Protein AF-0000000087805225 (afdb_homodimer)

InterPro domains:
  IPR003500 Sugar-phosphate isomerase, RpiB/LacA/LacB family [PF02502] (3-140)
  IPR003500 Sugar-phosphate isomerase, RpiB/LacA/LacB family [PIRSF005384] (1-144)
  IPR003500 Sugar-phosphate isomerase, RpiB/LacA/LacB family [TIGR00689] (3-145)
  IPR004785 Ribose 5-phosphate isomerase B [TIGR01120] (2-143)
  IPR036569 Sugar-phosphate isomerase, RpiB/LacA/LacB superfamily [G3DSA:3.40.1400.10] (1-145)
  IPR036569 Sugar-phosphate isomerase, RpiB/LacA/LacB superfamily [SSF89623] (1-144)
  IPR051812 Sugar Phosphate Isomerase LacAB/RpiB [PTHR43732] (2-144)

pLDDT: mean 98.5, std 1.99, range [75.69, 99.0]

Foldseek 3Di:
DEEEEEEFLQCAVLSVLQVVLCVVVPYHYDYQDDHHNDGDDLLVSLVVRLCCCQVVVGVAYEYEYAAQPRNQVSNLLDQPADEFEDPAQVSLQCCAQQQVHRYYTGHCNRHPNVRVNSSSVSNVPHHHNDDPSVVVNVVSNVVRD/DEEEEEEFLQCAVLSVLQVVLCVVVPYHYDYQDDHHNDGDDLLVSLVVRLCCCQVVVGQAYEYEYAAQPRNQVSNLLDQPADEFEDPAQVSLQCCAQQQVHRYYTGHCNRHPNVRVNSSSVNNVPHHHNDDPSVVVNVVSNVVRD

Nearest PDB structures (foldseek):
  3he8-assembly1_A  TM=9.962E-01  e=2.801E-22  Acetivibrio thermocellus ATCC 27405
  2vvr-assembly1_A  TM=9.888E-01  e=1.198E-19  Escherichia coli K-12
  1o1x-assembly1_A  TM=9.877E-01  e=2.397E-19  Thermotoga maritima
  1nn4-assembly1_A  TM=9.883E-01  e=3.972E-19  Escherichia coli
  4lfk-assembly1_B  TM=9.820E-01  e=7.710E-18  Lacticaseibacillus rhamnosus Lc 705

Structure (mmCIF, N/CA/C/O backbone):
data_AF-0000000087805225-model_v1
#
loop_
_entity.id
_entity.type
_entity.pdbx_description
1 polymer 'Ribose 5-phosphate isomerase B'
#
loop_
_atom_site.group_PDB
_atom_site.id
_atom_site.type_symbol
_atom_site.label_atom_id
_atom_site.label_alt_id
_atom_site.label_comp_id
_atom_site.label_asym_id
_atom_site.label_entity_id
_atom_site.label_seq_id
_atom_site.pdbx_PDB_ins_code
_atom_site.Cartn_x
_atom_site.Cartn_y
_atom_site.Cartn_z
_atom_site.occupancy
_atom_site.B_iso_or_equiv
_atom_site.auth_seq_id
_atom_site.auth_comp_id
_atom_site.auth_asym_id
_atom_site.auth_atom_id
_atom_site.pdbx_PDB_model_num
ATOM 1 N N . MET A 1 1 ? 13.68 -17.609 -10.648 1 97.5 1 MET A N 1
ATOM 2 C CA . MET A 1 1 ? 13.25 -17.469 -9.266 1 97.5 1 MET A CA 1
ATOM 3 C C . MET A 1 1 ? 11.93 -18.188 -9.023 1 97.5 1 MET A C 1
ATOM 5 O O . MET A 1 1 ? 11.227 -18.547 -9.969 1 97.5 1 MET A O 1
ATOM 9 N N . LYS A 1 2 ? 11.625 -18.406 -7.742 1 98.88 2 LYS A N 1
ATOM 10 C CA . LYS A 1 2 ? 10.32 -18.922 -7.352 1 98.88 2 LYS A CA 1
ATOM 11 C C . LYS A 1 2 ? 9.391 -17.781 -6.926 1 98.88 2 LYS A C 1
ATOM 13 O O . LYS A 1 2 ? 9.742 -16.969 -6.074 1 98.88 2 LYS A O 1
ATOM 18 N N . VAL A 1 3 ? 8.211 -17.75 -7.578 1 98.94 3 VAL A N 1
ATOM 19 C CA . VAL A 1 3 ? 7.277 -16.656 -7.328 1 98.94 3 VAL A CA 1
ATOM 20 C C . VAL A 1 3 ? 5.949 -17.219 -6.824 1 98.94 3 VAL A C 1
ATOM 22 O O . VAL A 1 3 ? 5.375 -18.125 -7.449 1 98.94 3 VAL A O 1
ATOM 25 N N . ALA A 1 4 ? 5.508 -16.828 -5.688 1 99 4 ALA A N 1
ATOM 26 C CA . ALA A 1 4 ? 4.156 -17.094 -5.203 1 99 4 ALA A CA 1
ATOM 27 C C . ALA A 1 4 ? 3.174 -16.047 -5.715 1 99 4 ALA A C 1
ATOM 29 O O . ALA A 1 4 ? 3.389 -14.836 -5.531 1 99 4 ALA A O 1
ATOM 30 N N . ILE A 1 5 ? 2.092 -16.484 -6.383 1 98.94 5 ILE A N 1
ATOM 31 C CA . ILE A 1 5 ? 1.125 -15.539 -6.922 1 98.94 5 ILE A CA 1
ATOM 32 C C . ILE A 1 5 ? -0.272 -15.867 -6.402 1 98.94 5 ILE A C 1
ATOM 34 O O . ILE A 1 5 ? -0.575 -17.031 -6.121 1 98.94 5 ILE A O 1
ATOM 38 N N . GLY A 1 6 ? -1.045 -14.922 -6.121 1 98.94 6 GLY A N 1
ATOM 39 C CA . GLY A 1 6 ? -2.438 -15.086 -5.734 1 98.94 6 GLY A CA 1
ATOM 40 C C . GLY A 1 6 ? -3.299 -13.883 -6.086 1 98.94 6 GLY A C 1
ATOM 41 O O . GLY A 1 6 ? -2.783 -12.781 -6.293 1 98.94 6 GLY A O 1
ATOM 42 N N . CYS A 1 7 ? -4.598 -14.117 -6.219 1 98.94 7 CYS A N 1
ATOM 43 C CA . CYS A 1 7 ? -5.57 -13.055 -6.449 1 98.94 7 CYS A CA 1
ATOM 44 C C . CYS A 1 7 ? -6.91 -13.398 -5.801 1 98.94 7 CYS A C 1
ATOM 46 O O . CYS A 1 7 ? -7.191 -14.562 -5.527 1 98.94 7 CYS A O 1
ATOM 48 N N . ASP A 1 8 ? -7.66 -12.375 -5.504 1 98.69 8 ASP A N 1
ATOM 49 C CA . ASP A 1 8 ? -9.078 -12.641 -5.27 1 98.69 8 ASP A CA 1
ATOM 50 C C . ASP A 1 8 ? -9.867 -12.625 -6.578 1 98.69 8 ASP A C 1
ATOM 52 O O . ASP A 1 8 ? -9.273 -12.633 -7.66 1 98.69 8 ASP A O 1
ATOM 56 N N . HIS A 1 9 ? -11.172 -12.594 -6.488 1 98.62 9 HIS A N 1
ATOM 57 C CA . HIS A 1 9 ? -12.031 -12.719 -7.656 1 98.62 9 HIS A CA 1
ATOM 58 C C . HIS A 1 9 ? -11.914 -11.492 -8.555 1 98.62 9 HIS A C 1
ATOM 60 O O . HIS A 1 9 ? -12.281 -11.547 -9.734 1 98.62 9 HIS A O 1
ATOM 66 N N . GLY A 1 10 ? -11.438 -10.43 -8.047 1 98.38 10 GLY A N 1
ATOM 67 C CA . GLY A 1 10 ? -11.312 -9.203 -8.82 1 98.38 10 GLY A CA 1
ATOM 68 C C . GLY A 1 10 ? -10.016 -9.133 -9.602 1 98.38 10 GLY A C 1
ATOM 69 O O . GLY A 1 10 ? -9.742 -8.133 -10.273 1 98.38 10 GLY A O 1
ATOM 70 N N . GLY A 1 11 ? -9.148 -10.156 -9.562 1 98.75 11 GLY A N 1
ATOM 71 C CA . GLY A 1 11 ? -7.844 -10.102 -10.195 1 98.75 11 GLY A CA 1
ATOM 72 C C . GLY A 1 11 ? -7.566 -11.281 -11.109 1 98.75 11 GLY A C 1
ATOM 73 O O . GLY A 1 11 ? -6.41 -11.578 -11.414 1 98.75 11 GLY A O 1
ATOM 74 N N . LEU A 1 12 ? -8.555 -12.031 -11.531 1 98.69 12 LEU A N 1
ATOM 75 C CA . LEU A 1 12 ? -8.398 -13.32 -12.188 1 98.69 12 LEU A CA 1
ATOM 76 C C . LEU A 1 12 ? -7.715 -13.172 -13.539 1 98.69 12 LEU A C 1
ATOM 78 O O . LEU A 1 12 ? -6.797 -13.922 -13.867 1 98.69 12 LEU A O 1
ATOM 82 N N . HIS A 1 13 ? -8.172 -12.25 -14.336 1 98.56 13 HIS A N 1
ATOM 83 C CA . HIS A 1 13 ? -7.641 -12.102 -15.688 1 98.56 13 HIS A CA 1
ATOM 84 C C . HIS A 1 13 ? -6.211 -11.57 -15.664 1 98.56 13 HIS A C 1
ATOM 86 O O . HIS A 1 13 ? -5.363 -12.023 -16.438 1 98.56 13 HIS A O 1
ATOM 92 N N . LEU A 1 14 ? -6.004 -10.641 -14.828 1 98.88 14 LEU A N 1
ATOM 93 C CA . LEU A 1 14 ? -4.66 -10.086 -14.711 1 98.88 14 LEU A CA 1
ATOM 94 C C . LEU A 1 14 ? -3.686 -11.133 -14.188 1 98.88 14 LEU A C 1
ATOM 96 O O . LEU A 1 14 ? -2.547 -11.211 -14.648 1 98.88 14 LEU A O 1
ATOM 100 N N . LYS A 1 15 ? -4.113 -11.922 -13.188 1 98.88 15 LYS A N 1
ATOM 101 C CA . LYS A 1 15 ? -3.252 -12.992 -12.68 1 98.88 15 LYS A CA 1
ATOM 102 C C . LYS A 1 15 ? -2.852 -13.953 -13.797 1 98.88 15 LYS A C 1
ATOM 104 O O . LYS A 1 15 ? -1.692 -14.359 -13.891 1 98.88 15 LYS A O 1
ATOM 109 N N . ALA A 1 16 ? -3.791 -14.305 -14.633 1 98.81 16 ALA A N 1
ATOM 110 C CA . ALA A 1 16 ? -3.504 -15.219 -15.734 1 98.81 16 ALA A CA 1
ATOM 111 C C . ALA A 1 16 ? -2.439 -14.633 -16.656 1 98.81 16 ALA A C 1
ATOM 113 O O . ALA A 1 16 ? -1.51 -15.336 -17.062 1 98.81 16 ALA A O 1
ATOM 114 N N . SER A 1 17 ? -2.602 -13.406 -17.016 1 98.94 17 SER A N 1
ATOM 115 C CA . SER A 1 17 ? -1.641 -12.719 -17.875 1 98.94 17 SER A CA 1
ATOM 116 C C . SER A 1 17 ? -0.254 -12.695 -17.234 1 98.94 17 SER A C 1
ATOM 118 O O . SER A 1 17 ? 0.746 -12.969 -17.906 1 98.94 17 SER A O 1
ATOM 120 N N . VAL A 1 18 ? -0.186 -12.352 -15.961 1 98.94 18 VAL A N 1
ATOM 121 C CA . VAL A 1 18 ? 1.078 -12.234 -15.242 1 98.94 18 VAL A CA 1
ATOM 122 C C . VAL A 1 18 ? 1.745 -13.602 -15.148 1 98.94 18 VAL A C 1
ATOM 124 O O . VAL A 1 18 ? 2.961 -13.727 -15.312 1 98.94 18 VAL A O 1
ATOM 127 N N . LYS A 1 19 ? 0.972 -14.641 -14.867 1 98.88 19 LYS A N 1
ATOM 128 C CA . LYS A 1 19 ? 1.516 -15.992 -14.82 1 98.88 19 LYS A CA 1
ATOM 129 C C . LYS A 1 19 ? 2.15 -16.375 -16.156 1 98.88 19 LYS A C 1
ATOM 131 O O . LYS A 1 19 ? 3.23 -16.969 -16.188 1 98.88 19 LYS A O 1
ATOM 136 N N . GLU A 1 20 ? 1.422 -16.078 -17.188 1 98.81 20 GLU A N 1
ATOM 137 C CA . GLU A 1 20 ? 1.959 -16.359 -18.516 1 98.81 20 GLU A CA 1
ATOM 138 C C . GLU A 1 20 ? 3.297 -15.664 -18.734 1 98.81 20 GLU A C 1
ATOM 140 O O . GLU A 1 20 ? 4.246 -16.266 -19.234 1 98.81 20 GLU A O 1
ATOM 145 N N . LEU A 1 21 ? 3.395 -14.43 -18.406 1 98.94 21 LEU A N 1
ATOM 146 C CA . LEU A 1 21 ? 4.625 -13.656 -18.531 1 98.94 21 LEU A CA 1
ATOM 147 C C . LEU A 1 21 ? 5.75 -14.289 -17.719 1 98.94 21 LEU A C 1
ATOM 149 O O . LEU A 1 21 ? 6.863 -14.461 -18.219 1 98.94 21 LEU A O 1
ATOM 153 N N . LEU A 1 22 ? 5.461 -14.57 -16.406 1 98.88 22 LEU A N 1
ATOM 154 C CA . LEU A 1 22 ? 6.477 -15.109 -15.508 1 98.88 22 LEU A CA 1
ATOM 155 C C . LEU A 1 22 ? 7.031 -16.422 -16.047 1 98.88 22 LEU A C 1
ATOM 157 O O . LEU A 1 22 ? 8.242 -16.656 -16.016 1 98.88 22 LEU A O 1
ATOM 161 N N . ASN A 1 23 ? 6.125 -17.25 -16.547 1 98.75 23 ASN A N 1
ATOM 162 C CA . ASN A 1 23 ? 6.551 -18.5 -17.172 1 98.75 23 ASN A CA 1
ATOM 163 C C . ASN A 1 23 ? 7.445 -18.25 -18.375 1 98.75 23 ASN A C 1
ATOM 165 O O . ASN A 1 23 ? 8.469 -18.906 -18.547 1 98.75 23 ASN A O 1
ATOM 169 N N . ALA A 1 24 ? 7.004 -17.344 -19.172 1 98.69 24 ALA A N 1
ATOM 170 C CA . ALA A 1 24 ? 7.77 -17 -20.359 1 98.69 24 ALA A CA 1
ATOM 171 C C . ALA A 1 24 ? 9.156 -16.484 -20 1 98.69 24 AL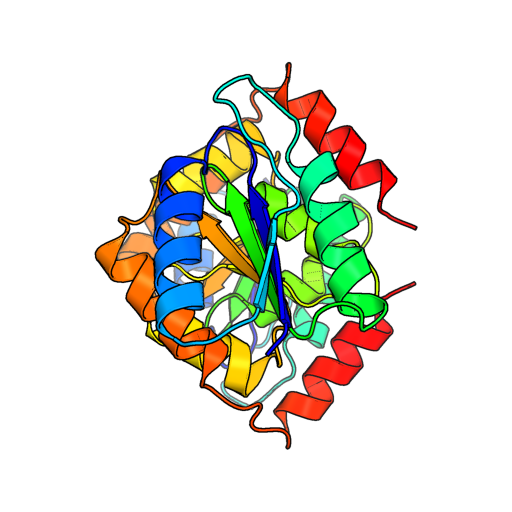A A C 1
ATOM 173 O O . ALA A 1 24 ? 10.125 -16.703 -20.734 1 98.69 24 ALA A O 1
ATOM 174 N N . LEU A 1 25 ? 9.281 -15.812 -18.891 1 98.38 25 LEU A N 1
ATOM 175 C CA . LEU A 1 25 ? 10.547 -15.266 -18.422 1 98.38 25 LEU A CA 1
ATOM 176 C C . LEU A 1 25 ? 11.391 -16.344 -17.734 1 98.38 25 LEU A C 1
ATOM 178 O O . LEU A 1 25 ? 12.523 -16.078 -17.344 1 98.38 25 LEU A O 1
ATOM 182 N N . GLY A 1 26 ? 10.789 -17.516 -17.484 1 98.56 26 GLY A N 1
ATOM 183 C CA . GLY A 1 26 ? 11.539 -18.641 -16.953 1 98.56 26 GLY A CA 1
ATOM 184 C C . GLY A 1 26 ? 11.453 -18.766 -15.453 1 98.56 26 GLY A C 1
ATOM 185 O O . GLY A 1 26 ? 12.258 -19.469 -14.836 1 98.56 26 GLY A O 1
ATOM 186 N N . HIS A 1 27 ? 10.547 -18.078 -14.812 1 98.81 27 HIS A N 1
ATOM 187 C CA . HIS A 1 27 ? 10.352 -18.188 -13.375 1 98.81 27 HIS A CA 1
ATOM 188 C C . HIS A 1 27 ? 9.445 -19.375 -13.031 1 98.81 27 HIS A C 1
ATOM 190 O O . HIS A 1 27 ? 8.609 -19.766 -13.844 1 98.81 27 HIS A O 1
ATOM 196 N N . GLU A 1 28 ? 9.641 -19.953 -11.852 1 98.75 28 GLU A N 1
ATOM 197 C CA . GLU A 1 28 ? 8.719 -20.938 -11.289 1 98.75 28 GLU A CA 1
ATOM 198 C C . GLU A 1 28 ? 7.59 -20.25 -10.516 1 98.75 28 GLU A C 1
ATOM 200 O O . GLU A 1 28 ? 7.84 -19.438 -9.633 1 98.75 28 GLU A O 1
ATOM 205 N N . VAL A 1 29 ? 6.383 -20.656 -10.891 1 98.88 29 VAL A N 1
ATOM 206 C CA . VAL A 1 29 ? 5.254 -19.938 -10.312 1 98.88 29 VAL A CA 1
ATOM 207 C C . VAL A 1 29 ? 4.387 -20.906 -9.508 1 98.88 29 VAL A C 1
ATOM 209 O O . VAL A 1 29 ? 4.027 -21.984 -9.992 1 98.88 29 VAL A O 1
ATOM 212 N N . GLU A 1 30 ? 4.145 -20.594 -8.305 1 98.88 30 GLU A N 1
ATOM 213 C CA . GLU A 1 30 ? 3.125 -21.25 -7.496 1 98.88 30 GLU A CA 1
ATOM 214 C C . GLU A 1 30 ? 1.903 -20.359 -7.305 1 98.88 30 GLU A C 1
ATOM 216 O O . GLU A 1 30 ? 2.021 -19.25 -6.801 1 98.88 30 GLU A O 1
ATOM 221 N N . ASP A 1 31 ? 0.752 -20.875 -7.695 1 98.88 31 ASP A N 1
ATOM 222 C CA . ASP A 1 31 ? -0.488 -20.109 -7.695 1 98.88 31 ASP A CA 1
ATOM 223 C C . ASP A 1 31 ? -1.354 -20.469 -6.488 1 98.88 31 ASP A C 1
ATOM 225 O O . ASP A 1 31 ? -1.83 -21.594 -6.375 1 98.88 31 ASP A O 1
ATOM 229 N N . PHE A 1 32 ? -1.664 -19.516 -5.621 1 98.81 32 PHE A N 1
ATOM 230 C CA . PHE A 1 32 ? -2.379 -19.734 -4.371 1 98.81 32 PHE A CA 1
ATOM 231 C C . PHE A 1 32 ? -3.848 -19.344 -4.512 1 98.81 32 PHE A C 1
ATOM 233 O O . PHE A 1 32 ? -4.578 -19.297 -3.52 1 98.81 32 PHE A O 1
ATOM 240 N N . GLY A 1 33 ? -4.273 -19.047 -5.723 1 97.31 33 GLY A N 1
ATOM 241 C CA . GLY A 1 33 ? -5.676 -18.781 -5.996 1 97.31 33 GLY A CA 1
ATOM 242 C C . GLY A 1 33 ? -6.023 -17.297 -5.918 1 97.31 33 GLY A C 1
ATOM 243 O O . GLY A 1 33 ? -5.133 -16.453 -5.801 1 97.31 33 GLY A O 1
ATOM 244 N N . CYS A 1 34 ? -7.297 -17.016 -6.105 1 97.06 34 CYS A N 1
ATOM 245 C CA . CYS A 1 34 ? -8.398 -17.938 -6.375 1 97.06 34 CYS A CA 1
ATOM 246 C C . CYS A 1 34 ? -8.422 -18.344 -7.844 1 97.06 34 CYS A C 1
ATOM 248 O O . CYS A 1 34 ? -7.527 -17.969 -8.609 1 97.06 34 CYS A O 1
ATOM 250 N N . HIS A 1 35 ? -9.43 -19.297 -8.234 1 98.19 35 HIS A N 1
ATOM 251 C CA . HIS A 1 35 ? -9.398 -19.875 -9.578 1 98.19 35 HIS A CA 1
ATOM 252 C C . HIS A 1 35 ? -10.734 -19.703 -10.281 1 98.19 35 HIS A C 1
ATOM 254 O O . HIS A 1 35 ? -10.914 -20.188 -11.406 1 98.19 35 HIS A O 1
ATOM 260 N N . THR A 1 36 ? -11.672 -19.016 -9.586 1 97.5 36 THR A N 1
ATOM 261 C CA . THR A 1 36 ? -12.984 -18.75 -10.18 1 97.5 36 THR A CA 1
ATOM 262 C C . THR A 1 36 ? -13.398 -17.312 -9.945 1 97.5 36 THR A C 1
ATOM 264 O O . THR A 1 36 ? -12.742 -16.578 -9.195 1 97.5 36 THR A O 1
ATOM 267 N N . ALA A 1 37 ? -14.438 -16.938 -10.562 1 96.88 37 ALA A N 1
ATOM 268 C CA . ALA A 1 37 ? -14.93 -15.578 -10.445 1 96.88 37 ALA A CA 1
ATOM 269 C C . ALA A 1 37 ? -15.836 -15.422 -9.227 1 96.88 37 ALA A C 1
ATOM 271 O O . ALA A 1 37 ? -16.328 -14.328 -8.938 1 96.88 37 ALA A O 1
ATOM 272 N N . GLU A 1 38 ? -15.961 -16.5 -8.469 1 97.38 38 GLU A N 1
ATOM 273 C CA . GLU A 1 38 ? -16.781 -16.438 -7.262 1 97.38 38 GLU A CA 1
ATOM 274 C C . GLU A 1 38 ? -16.125 -15.547 -6.203 1 97.38 38 GLU A C 1
ATOM 276 O O . GLU A 1 38 ? -14.922 -15.617 -5.977 1 97.38 38 GLU A O 1
ATOM 281 N N . SER A 1 39 ? -17 -14.773 -5.605 1 97.31 39 SER A N 1
ATOM 282 C CA . SER A 1 39 ? -16.531 -13.836 -4.602 1 97.31 39 SER A CA 1
ATOM 283 C C . SER A 1 39 ? -15.734 -14.539 -3.506 1 97.31 39 SER A C 1
ATOM 285 O O . SER A 1 39 ? -16.141 -15.609 -3.033 1 97.31 39 SER A O 1
ATOM 287 N N . CYS A 1 40 ? -14.594 -14.023 -3.16 1 97.94 40 CYS A N 1
ATOM 288 C CA . CYS A 1 40 ? -13.797 -14.5 -2.035 1 97.94 40 CYS A CA 1
ATOM 289 C C . CYS A 1 40 ? -13.117 -13.336 -1.319 1 97.94 40 CYS A C 1
ATOM 291 O O . CYS A 1 40 ? -13.188 -12.195 -1.775 1 97.94 40 CYS A O 1
ATOM 293 N N . ASP A 1 41 ? -12.562 -13.641 -0.171 1 98.44 41 ASP A N 1
ATOM 294 C CA . ASP A 1 41 ? -11.961 -12.602 0.664 1 98.44 41 ASP A CA 1
ATOM 295 C C . ASP A 1 41 ? -10.453 -12.523 0.452 1 98.44 41 ASP A C 1
ATOM 297 O O . ASP A 1 41 ? -9.734 -13.492 0.712 1 98.44 41 ASP A O 1
ATOM 301 N N . TYR A 1 42 ? -9.953 -11.383 0.036 1 98.75 42 TYR A N 1
ATOM 302 C CA . TYR A 1 42 ? -8.562 -11.227 -0.373 1 98.75 42 TYR A CA 1
ATOM 303 C C . TYR A 1 42 ? -7.613 -11.547 0.779 1 98.75 42 TYR A C 1
ATOM 305 O O . TYR A 1 42 ? -6.488 -12 0.558 1 98.75 42 TYR A O 1
ATOM 313 N N . PRO A 1 43 ? -7.969 -11.32 2.074 1 98.88 43 PRO A N 1
ATOM 314 C CA . PRO A 1 43 ? -7 -11.672 3.115 1 98.88 43 PRO A CA 1
ATOM 315 C C . PRO A 1 43 ? -6.68 -13.164 3.139 1 98.88 43 PRO A C 1
ATOM 317 O O . PRO A 1 43 ? -5.559 -13.547 3.488 1 98.88 43 PRO A O 1
ATOM 320 N N . ASP A 1 44 ? -7.652 -14.016 2.721 1 98.75 44 ASP A N 1
ATOM 321 C CA . ASP A 1 44 ? -7.457 -15.461 2.707 1 98.75 44 ASP A CA 1
ATOM 322 C C . ASP A 1 44 ? -6.438 -15.867 1.643 1 98.75 44 ASP A C 1
ATOM 324 O O . ASP A 1 44 ? -5.895 -16.969 1.686 1 98.75 44 ASP A O 1
ATOM 328 N N . ILE A 1 45 ? -6.227 -15.023 0.661 1 98.88 45 ILE A N 1
ATOM 329 C CA . ILE A 1 45 ? -5.242 -15.258 -0.392 1 98.88 45 ILE A CA 1
ATOM 330 C C . ILE A 1 45 ? -3.904 -14.641 0.004 1 98.88 45 ILE A C 1
ATOM 332 O O . ILE A 1 45 ? -2.846 -15.227 -0.235 1 98.88 45 ILE A O 1
ATOM 336 N N . ALA A 1 46 ? -3.947 -13.438 0.591 1 98.94 46 ALA A N 1
ATOM 337 C CA . ALA A 1 46 ? -2.746 -12.688 0.96 1 98.94 46 ALA A CA 1
ATOM 338 C C . ALA A 1 46 ? -1.877 -13.492 1.925 1 98.94 46 ALA A C 1
ATOM 340 O O . ALA A 1 46 ? -0.651 -13.508 1.794 1 98.94 46 ALA A O 1
ATOM 341 N N . VAL A 1 47 ? -2.479 -14.188 2.869 1 98.88 47 VAL A N 1
ATOM 342 C CA . VAL A 1 47 ? -1.777 -14.82 3.982 1 98.88 47 VAL A CA 1
ATOM 343 C C . VAL A 1 47 ? -0.903 -15.961 3.461 1 98.88 47 VAL A C 1
ATOM 345 O O . VAL A 1 47 ? 0.299 -16 3.73 1 98.88 47 VAL A O 1
ATOM 348 N N . PRO A 1 48 ? -1.472 -16.922 2.666 1 98.94 48 PRO A N 1
ATOM 349 C CA . PRO A 1 48 ? -0.591 -18 2.205 1 98.94 48 PRO A CA 1
ATOM 350 C C . PRO A 1 48 ? 0.518 -17.5 1.282 1 98.94 48 PRO A C 1
ATOM 352 O O . PRO A 1 48 ? 1.63 -18.031 1.303 1 98.94 48 PRO A O 1
ATOM 355 N N . VAL A 1 49 ? 0.296 -16.484 0.422 1 98.94 49 VAL A N 1
ATOM 356 C CA . VAL A 1 49 ? 1.342 -15.93 -0.432 1 98.94 49 VAL A CA 1
ATOM 357 C C . VAL A 1 49 ? 2.434 -15.297 0.429 1 98.94 49 VAL A C 1
ATOM 359 O O . VAL A 1 49 ? 3.623 -15.531 0.204 1 98.94 49 VAL A O 1
ATOM 362 N N . ALA A 1 50 ? 2.023 -14.5 1.416 1 98.94 50 ALA A N 1
ATOM 363 C CA . ALA A 1 50 ? 2.971 -13.859 2.322 1 98.94 50 ALA A CA 1
ATOM 364 C C . ALA A 1 50 ? 3.803 -14.891 3.074 1 98.94 50 ALA A C 1
ATOM 366 O O . ALA A 1 50 ? 5.02 -14.742 3.201 1 98.94 50 ALA A O 1
ATOM 367 N N . ASN A 1 51 ? 3.16 -15.906 3.549 1 98.94 51 ASN A N 1
ATOM 368 C CA . ASN A 1 51 ? 3.855 -16.953 4.281 1 98.94 51 ASN A CA 1
ATOM 369 C C . ASN A 1 51 ? 4.879 -17.672 3.398 1 98.94 51 ASN A C 1
ATOM 371 O O . ASN A 1 51 ? 5.961 -18.031 3.865 1 98.94 51 ASN A O 1
ATOM 375 N N . ALA A 1 52 ? 4.52 -17.906 2.125 1 98.94 52 ALA A N 1
ATOM 376 C CA . ALA A 1 52 ? 5.453 -18.531 1.19 1 98.94 52 ALA A CA 1
ATOM 377 C C . ALA A 1 52 ? 6.707 -17.688 1.019 1 98.94 52 ALA A C 1
ATOM 379 O O . ALA A 1 52 ? 7.812 -18.219 0.91 1 98.94 52 ALA A O 1
ATOM 380 N N . VAL A 1 53 ? 6.555 -16.406 1.039 1 98.94 53 VAL A N 1
ATOM 381 C CA . VAL A 1 53 ? 7.68 -15.5 0.858 1 98.94 53 VAL A CA 1
ATOM 382 C C . VAL A 1 53 ? 8.531 -15.477 2.125 1 98.94 53 VAL A C 1
ATOM 384 O O . VAL A 1 53 ? 9.758 -15.633 2.062 1 98.94 53 VAL A O 1
ATOM 387 N N . VAL A 1 54 ? 7.922 -15.305 3.32 1 98.62 54 VAL A N 1
ATOM 388 C CA . VAL A 1 54 ? 8.648 -15.133 4.574 1 98.62 54 VAL A CA 1
ATOM 389 C C . VAL A 1 54 ? 9.359 -16.422 4.945 1 98.62 54 VAL A C 1
ATOM 391 O O . VAL A 1 54 ? 10.453 -16.406 5.508 1 98.62 54 VAL A O 1
ATOM 394 N N . SER A 1 55 ? 8.734 -17.562 4.574 1 98.62 55 SER A N 1
ATOM 395 C CA . SER A 1 55 ? 9.32 -18.859 4.918 1 98.62 55 SER A CA 1
ATOM 396 C C . SER A 1 55 ? 10.477 -19.203 3.984 1 98.62 55 SER A C 1
ATOM 398 O O . SER A 1 55 ? 11.234 -20.141 4.25 1 98.62 55 SER A O 1
ATOM 400 N N . GLY A 1 56 ? 10.594 -18.5 2.855 1 98.62 56 GLY A N 1
ATOM 401 C CA . GLY A 1 56 ? 11.633 -18.797 1.883 1 98.62 56 GLY A CA 1
ATOM 402 C C . GLY A 1 56 ? 11.188 -19.781 0.825 1 98.62 56 GLY A C 1
ATOM 403 O O . GLY A 1 56 ? 11.961 -20.125 -0.078 1 98.62 56 GLY A O 1
ATOM 404 N N . GLN A 1 57 ? 9.977 -20.219 0.887 1 98.75 57 GLN A N 1
ATOM 405 C CA . GLN A 1 57 ? 9.414 -21.094 -0.143 1 98.75 57 GLN A CA 1
ATOM 406 C C . GLN A 1 57 ? 9.359 -20.375 -1.492 1 98.75 57 GLN A C 1
ATOM 408 O O . GLN A 1 57 ? 9.531 -21.016 -2.539 1 98.75 57 GLN A O 1
ATOM 413 N N . ALA A 1 58 ? 9.148 -19.141 -1.509 1 98.88 58 ALA A N 1
ATOM 414 C CA . ALA A 1 58 ? 9.18 -18.297 -2.695 1 98.88 58 ALA A CA 1
ATOM 415 C C . ALA A 1 58 ? 10.148 -17.125 -2.506 1 98.88 58 ALA A C 1
ATOM 417 O O . ALA A 1 58 ? 10.281 -16.594 -1.401 1 98.88 58 ALA A O 1
ATOM 418 N N . ASP A 1 59 ? 10.734 -16.719 -3.557 1 98.88 59 ASP A N 1
ATOM 419 C CA . ASP A 1 59 ? 11.656 -15.586 -3.527 1 98.88 59 ASP A CA 1
ATOM 420 C C . ASP A 1 59 ? 10.898 -14.258 -3.516 1 98.88 59 ASP A C 1
ATOM 422 O O . ASP A 1 59 ? 11.359 -13.281 -2.928 1 98.88 59 ASP A O 1
ATOM 426 N N . ARG A 1 60 ? 9.773 -14.242 -4.266 1 98.88 60 ARG A N 1
ATOM 427 C CA . ARG A 1 60 ? 8.93 -13.055 -4.41 1 98.88 60 ARG A CA 1
ATOM 428 C C . ARG A 1 60 ? 7.453 -13.438 -4.426 1 98.88 60 ARG A C 1
ATOM 430 O O . ARG A 1 60 ? 7.105 -14.586 -4.676 1 98.88 60 ARG A O 1
ATOM 437 N N . GLY A 1 61 ? 6.6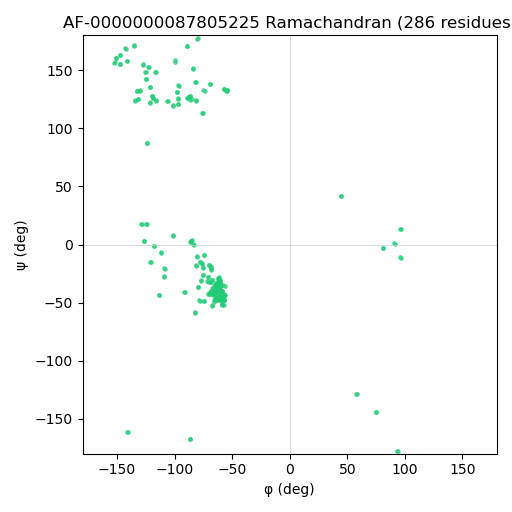6 -12.508 -4.117 1 98.94 61 GLY A N 1
ATOM 438 C CA . GLY A 1 61 ? 5.219 -12.688 -4.223 1 98.94 61 GLY A CA 1
ATOM 439 C C . GLY A 1 61 ? 4.559 -11.664 -5.125 1 98.94 61 GLY A C 1
ATOM 440 O O . GLY A 1 61 ? 5.066 -10.547 -5.289 1 98.94 61 GLY A O 1
ATOM 441 N N . ILE A 1 62 ? 3.453 -11.984 -5.727 1 99 62 ILE A N 1
ATOM 442 C CA . ILE A 1 62 ? 2.596 -11.086 -6.488 1 99 62 ILE A CA 1
ATOM 443 C C . ILE A 1 62 ? 1.137 -11.305 -6.102 1 99 62 ILE A C 1
ATOM 445 O O . ILE A 1 62 ? 0.639 -12.438 -6.152 1 99 62 ILE A O 1
ATOM 449 N N . LEU A 1 63 ? 0.512 -10.297 -5.688 1 99 63 LEU A N 1
ATOM 450 C CA . LEU A 1 63 ? -0.882 -10.32 -5.258 1 99 63 LEU A CA 1
ATOM 451 C C . LEU A 1 63 ? -1.724 -9.359 -6.09 1 99 63 LEU A C 1
ATOM 453 O O . LEU A 1 63 ? -1.304 -8.234 -6.359 1 99 63 LEU A O 1
ATOM 457 N N . ILE A 1 64 ? -2.912 -9.828 -6.52 1 98.94 64 ILE A N 1
ATOM 458 C CA . ILE A 1 64 ? -3.771 -9.039 -7.395 1 98.94 64 ILE A CA 1
ATOM 459 C C . ILE A 1 64 ? -5.203 -9.062 -6.871 1 98.94 64 ILE A C 1
ATOM 461 O O . ILE A 1 64 ? -5.711 -10.125 -6.484 1 98.94 64 ILE A O 1
ATOM 465 N N . CYS A 1 65 ? -5.82 -8 -6.781 1 98.81 65 CYS A N 1
ATOM 466 C CA . CYS A 1 65 ? -7.254 -7.879 -6.547 1 98.81 65 CYS A CA 1
ATOM 467 C C . CYS A 1 65 ? -7.852 -6.75 -7.383 1 98.81 65 CYS A C 1
ATOM 469 O O . CYS A 1 65 ? -7.34 -6.43 -8.453 1 98.81 65 CYS A O 1
ATOM 471 N N . GLY A 1 66 ? -9.016 -6.258 -7.047 1 98.69 66 GLY A N 1
ATOM 472 C CA . GLY A 1 66 ? -9.625 -5.203 -7.844 1 98.69 66 GLY A CA 1
ATOM 473 C C . GLY A 1 66 ? -8.766 -3.957 -7.945 1 98.69 66 GLY A C 1
ATOM 474 O O . GLY A 1 66 ? -8.547 -3.432 -9.039 1 98.69 66 GLY A O 1
ATOM 475 N N . THR A 1 67 ? -8.164 -3.551 -6.797 1 98.88 67 THR A N 1
ATOM 476 C CA . THR A 1 67 ? -7.379 -2.324 -6.793 1 98.88 67 THR A CA 1
ATOM 477 C C . THR A 1 67 ? -5.938 -2.609 -6.371 1 98.88 67 THR A C 1
ATOM 479 O O . THR A 1 67 ? -5.051 -1.773 -6.566 1 98.88 67 THR A O 1
ATOM 482 N N . GLY A 1 68 ? -5.695 -3.707 -5.832 1 98.94 68 GLY A N 1
ATOM 483 C CA . GLY A 1 68 ? -4.398 -4.016 -5.246 1 98.94 68 GLY A CA 1
ATOM 484 C C . GLY A 1 68 ? -4.219 -3.441 -3.855 1 98.94 68 GLY A C 1
ATOM 485 O O . GLY A 1 68 ? -3.213 -3.705 -3.195 1 98.94 68 GLY A O 1
ATOM 486 N N . ILE A 1 69 ? -5.199 -2.693 -3.361 1 98.94 69 ILE A N 1
ATOM 487 C CA . ILE A 1 69 ? -5.074 -1.951 -2.111 1 98.94 69 ILE A CA 1
ATOM 488 C C . ILE A 1 69 ? -5.348 -2.881 -0.932 1 98.94 69 ILE A C 1
ATOM 490 O O . ILE A 1 69 ? -4.48 -3.082 -0.078 1 98.94 69 ILE A O 1
ATOM 494 N N . GLY A 1 70 ? -6.555 -3.516 -0.875 1 98.94 70 GLY A N 1
ATOM 495 C CA . GLY A 1 70 ? -6.93 -4.352 0.255 1 98.94 70 GLY A CA 1
ATOM 496 C C . GLY A 1 70 ? -5.98 -5.512 0.479 1 98.94 70 GLY A C 1
ATOM 497 O O . GLY A 1 70 ? -5.547 -5.758 1.606 1 98.94 70 GLY A O 1
ATOM 498 N N . ILE A 1 71 ? -5.656 -6.195 -0.621 1 98.94 71 ILE A N 1
ATOM 499 C CA . ILE A 1 71 ? -4.801 -7.375 -0.533 1 98.94 71 ILE A CA 1
ATOM 500 C C . ILE A 1 71 ? -3.393 -6.961 -0.11 1 98.94 71 ILE A C 1
ATOM 502 O O . ILE A 1 71 ? -2.705 -7.707 0.59 1 98.94 71 ILE A O 1
ATOM 506 N N . GLY A 1 72 ? -2.941 -5.762 -0.459 1 98.94 72 GLY A N 1
ATOM 507 C CA . GLY A 1 72 ? -1.673 -5.207 -0.012 1 98.94 72 GLY A CA 1
ATOM 508 C C . GLY A 1 72 ? -1.672 -4.832 1.458 1 98.94 72 GLY A C 1
ATOM 509 O O . GLY A 1 72 ? -0.692 -5.074 2.166 1 98.94 72 GLY A O 1
ATOM 510 N N . ILE A 1 73 ? -2.746 -4.207 1.942 1 98.94 73 ILE A N 1
ATOM 511 C CA . ILE A 1 73 ? -2.881 -3.889 3.359 1 98.94 73 ILE A CA 1
ATOM 512 C C . ILE A 1 73 ? -2.791 -5.168 4.188 1 98.94 73 ILE A C 1
ATOM 514 O O . ILE A 1 73 ? -2.045 -5.23 5.168 1 98.94 73 ILE A O 1
ATOM 518 N N . ALA A 1 74 ? -3.516 -6.238 3.773 1 98.94 74 ALA A N 1
ATOM 519 C CA . ALA A 1 74 ? -3.506 -7.516 4.48 1 98.94 74 ALA A CA 1
ATOM 520 C C . ALA A 1 74 ? -2.098 -8.102 4.531 1 98.94 74 ALA A C 1
ATOM 522 O O . ALA A 1 74 ? -1.637 -8.531 5.59 1 98.94 74 ALA A O 1
ATOM 523 N N . ALA A 1 75 ? -1.448 -8.094 3.393 1 98.94 75 ALA A N 1
ATOM 524 C CA . ALA A 1 75 ? -0.107 -8.672 3.312 1 98.94 75 ALA A CA 1
ATOM 525 C C . ALA A 1 75 ? 0.861 -7.934 4.234 1 98.94 75 ALA A C 1
ATOM 527 O O . ALA A 1 75 ? 1.714 -8.555 4.875 1 98.94 75 ALA A O 1
ATOM 528 N N . ASN A 1 76 ? 0.745 -6.621 4.34 1 98.94 76 ASN A N 1
ATOM 529 C CA . ASN A 1 76 ? 1.692 -5.809 5.098 1 98.94 76 ASN A CA 1
ATOM 530 C C . ASN A 1 76 ? 1.486 -5.961 6.602 1 98.94 76 ASN A C 1
ATOM 532 O O . ASN A 1 76 ? 2.301 -5.488 7.395 1 98.94 76 ASN A O 1
ATOM 536 N N . LYS A 1 77 ? 0.406 -6.629 7 1 98.81 77 LYS A N 1
ATOM 537 C CA . LYS A 1 77 ? 0.227 -6.938 8.414 1 98.81 77 LYS A CA 1
ATOM 538 C C . LYS A 1 77 ? 1.119 -8.102 8.844 1 98.81 77 LYS A C 1
ATOM 540 O O . LYS A 1 77 ? 1.311 -8.336 10.039 1 98.81 77 LYS A O 1
ATOM 545 N N . ILE A 1 78 ? 1.64 -8.844 7.922 1 98.75 78 ILE A N 1
ATOM 546 C CA . ILE A 1 78 ? 2.449 -10.023 8.203 1 98.75 78 ILE A CA 1
ATOM 547 C C . ILE A 1 78 ? 3.914 -9.625 8.359 1 98.75 78 ILE A C 1
ATOM 549 O O . ILE A 1 78 ? 4.484 -8.992 7.469 1 98.75 78 ILE A O 1
ATOM 553 N N . ALA A 1 79 ? 4.539 -10.031 9.492 1 98.44 79 ALA A N 1
ATOM 554 C CA . ALA A 1 79 ? 5.941 -9.711 9.766 1 98.44 79 ALA A CA 1
ATOM 555 C C . ALA A 1 79 ? 6.844 -10.227 8.641 1 98.44 79 ALA A C 1
ATOM 557 O O . ALA A 1 79 ? 6.672 -11.352 8.164 1 98.44 79 ALA A O 1
ATOM 558 N N . GLY A 1 80 ? 7.754 -9.367 8.195 1 98.69 80 GLY A N 1
ATOM 559 C CA . GLY A 1 80 ? 8.719 -9.742 7.18 1 98.69 80 GLY A CA 1
ATOM 560 C C . GLY A 1 80 ? 8.305 -9.328 5.781 1 98.69 80 GLY A C 1
ATOM 561 O O . GLY A 1 80 ? 9.109 -9.383 4.848 1 98.69 80 GLY A O 1
ATOM 562 N N . ILE A 1 81 ? 7.043 -8.914 5.637 1 98.94 81 ILE A N 1
ATOM 563 C CA . ILE A 1 81 ? 6.531 -8.594 4.309 1 98.94 81 ILE A CA 1
ATOM 564 C C . ILE A 1 81 ? 6.637 -7.09 4.066 1 98.94 81 ILE A C 1
ATOM 566 O O . ILE A 1 81 ? 6.344 -6.289 4.957 1 98.94 81 ILE A O 1
ATOM 570 N N . ARG A 1 82 ? 7.047 -6.723 2.959 1 99 82 ARG A N 1
ATOM 571 C CA . ARG A 1 82 ? 6.98 -5.387 2.373 1 99 82 ARG A CA 1
ATOM 572 C C . ARG A 1 82 ? 6.27 -5.414 1.025 1 99 82 ARG A C 1
ATOM 574 O O . ARG A 1 82 ? 6.91 -5.57 -0.017 1 99 82 ARG A O 1
ATOM 581 N N . ALA A 1 83 ? 4.961 -5.285 1.046 1 99 83 ALA A N 1
ATOM 582 C CA . ALA A 1 83 ? 4.121 -5.316 -0.151 1 99 83 ALA A CA 1
ATOM 583 C C . ALA A 1 83 ? 3.963 -3.92 -0.744 1 99 83 ALA A C 1
ATOM 585 O O . ALA A 1 83 ? 3.578 -2.98 -0.042 1 99 83 ALA A O 1
ATOM 586 N N . ALA A 1 84 ? 4.266 -3.768 -1.999 1 99 84 ALA A N 1
ATOM 587 C CA . ALA A 1 84 ? 4.23 -2.477 -2.68 1 99 84 ALA A CA 1
ATOM 588 C C . ALA A 1 84 ? 3.182 -2.465 -3.787 1 99 84 ALA A C 1
ATOM 590 O O . ALA A 1 84 ? 3.207 -3.311 -4.684 1 99 84 ALA A O 1
ATOM 591 N N . LEU A 1 85 ? 2.275 -1.547 -3.732 1 99 85 LEU A N 1
ATOM 592 C CA . LEU A 1 85 ? 1.321 -1.338 -4.816 1 99 85 LEU A CA 1
ATOM 593 C C . LEU A 1 85 ? 1.94 -0.506 -5.934 1 99 85 LEU A C 1
ATOM 595 O O . LEU A 1 85 ? 2.438 0.596 -5.688 1 99 85 LEU A O 1
ATOM 599 N N . CYS A 1 86 ? 1.936 -1.021 -7.133 1 98.94 86 CYS A N 1
ATOM 600 C CA . CYS A 1 86 ? 2.484 -0.3 -8.273 1 98.94 86 CYS A CA 1
ATOM 601 C C . CYS A 1 86 ? 1.512 -0.317 -9.445 1 98.94 86 CYS A C 1
ATOM 603 O O . CYS A 1 86 ? 1.067 -1.384 -9.875 1 98.94 86 CYS A O 1
ATOM 605 N N . HIS A 1 87 ? 1.189 0.872 -9.922 1 98.94 87 HIS A N 1
ATOM 606 C CA . HIS A 1 87 ? 0.393 1.026 -11.133 1 98.94 87 HIS A CA 1
ATOM 607 C C . HIS A 1 87 ? 1.113 1.893 -12.164 1 98.94 87 HIS A C 1
ATOM 609 O O . HIS A 1 87 ? 0.479 2.471 -13.047 1 98.94 87 HIS A O 1
ATOM 615 N N . ASP A 1 88 ? 2.428 2.055 -11.977 1 98.81 88 ASP A N 1
ATOM 616 C CA . ASP A 1 88 ? 3.316 2.723 -12.922 1 98.81 88 ASP A CA 1
ATOM 617 C C . ASP A 1 88 ? 4.734 2.158 -12.836 1 98.81 88 ASP A C 1
ATOM 619 O O . ASP A 1 88 ? 5.094 1.52 -11.844 1 98.81 88 ASP A O 1
ATOM 623 N N . THR A 1 89 ? 5.508 2.402 -13.914 1 98.81 89 THR A N 1
ATOM 624 C CA . THR A 1 89 ? 6.82 1.771 -14 1 98.81 89 THR A CA 1
ATOM 625 C C . THR A 1 89 ? 7.809 2.459 -13.062 1 98.81 89 THR A C 1
ATOM 627 O O . THR A 1 89 ? 8.773 1.84 -12.602 1 98.81 89 THR A O 1
ATOM 630 N N . PHE A 1 90 ? 7.625 3.729 -12.727 1 98.88 90 PHE A N 1
ATOM 631 C CA . PHE A 1 90 ? 8.477 4.414 -11.766 1 98.88 90 PHE A CA 1
ATOM 632 C C . PHE A 1 90 ? 8.375 3.76 -10.391 1 98.88 90 PHE A C 1
ATOM 634 O O . PHE A 1 90 ? 9.398 3.461 -9.766 1 98.88 90 PHE A O 1
ATOM 641 N N . SER A 1 91 ? 7.137 3.512 -9.969 1 98.94 91 SER A N 1
ATOM 642 C CA . SER A 1 91 ? 6.891 2.865 -8.688 1 98.94 91 SER A CA 1
ATOM 643 C C . SER A 1 91 ? 7.48 1.459 -8.656 1 98.94 91 SER A C 1
ATOM 645 O O . SER A 1 91 ? 7.977 1.013 -7.617 1 98.94 91 SER A O 1
ATOM 647 N N . ALA A 1 92 ? 7.395 0.79 -9.797 1 98.94 92 ALA A N 1
ATOM 648 C CA . ALA A 1 92 ? 7.922 -0.57 -9.875 1 98.94 92 ALA A CA 1
ATOM 649 C C . ALA A 1 92 ? 9.43 -0.589 -9.633 1 98.94 92 ALA A C 1
ATOM 651 O O . ALA A 1 92 ? 9.93 -1.438 -8.898 1 98.94 92 ALA A O 1
ATOM 652 N N . HIS A 1 93 ? 10.164 0.38 -10.242 1 98.88 93 HIS A N 1
ATOM 653 C CA . HIS A 1 93 ? 11.594 0.507 -9.992 1 98.88 93 HIS A CA 1
ATOM 654 C C . HIS A 1 93 ? 11.875 0.873 -8.539 1 98.88 93 HIS A C 1
ATOM 656 O O . HIS A 1 93 ? 12.672 0.213 -7.875 1 98.88 93 HIS A O 1
ATOM 662 N N . ALA A 1 94 ? 11.188 1.824 -8.07 1 98.88 94 ALA A N 1
ATOM 663 C CA . ALA A 1 94 ? 11.484 2.426 -6.773 1 98.88 94 ALA A CA 1
ATOM 664 C C . ALA A 1 94 ? 11.195 1.448 -5.641 1 98.88 94 ALA A C 1
ATOM 666 O O . ALA A 1 94 ? 11.93 1.396 -4.652 1 98.88 94 ALA A O 1
ATOM 667 N N . CYS A 1 95 ? 10.078 0.674 -5.762 1 98.94 95 CYS A N 1
ATOM 668 C CA . CYS A 1 95 ? 9.703 -0.201 -4.656 1 98.94 95 CYS A CA 1
ATOM 669 C C . CYS A 1 95 ? 10.781 -1.248 -4.406 1 98.94 95 CYS A C 1
ATOM 671 O O . CYS A 1 95 ? 11.031 -1.629 -3.26 1 98.94 95 CYS A O 1
ATOM 673 N N . ARG A 1 96 ? 11.453 -1.67 -5.445 1 98.94 96 ARG A N 1
ATOM 674 C CA . ARG A 1 96 ? 12.555 -2.611 -5.309 1 98.94 96 ARG A CA 1
ATOM 675 C C . ARG A 1 96 ? 13.82 -1.905 -4.832 1 98.94 96 ARG A C 1
ATOM 677 O O . ARG A 1 96 ? 14.422 -2.299 -3.828 1 98.94 96 ARG A O 1
ATOM 684 N N . GLU A 1 97 ? 14.156 -0.812 -5.449 1 98.88 97 GLU A N 1
ATOM 685 C CA . GLU A 1 97 ? 15.406 -0.1 -5.18 1 98.88 97 GLU A CA 1
ATOM 686 C C . GLU A 1 97 ? 15.422 0.471 -3.766 1 98.88 97 GLU A C 1
ATOM 688 O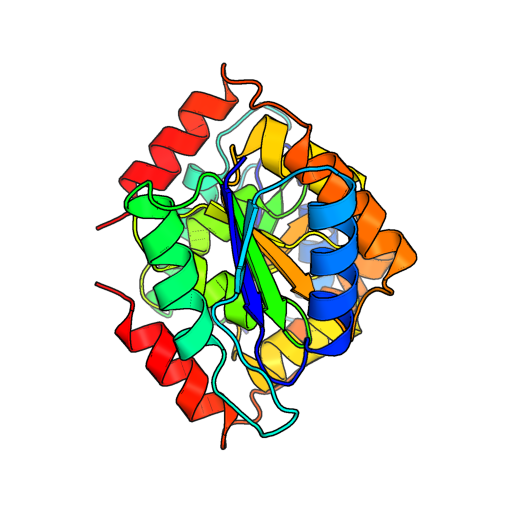 O . GLU A 1 97 ? 16.453 0.472 -3.102 1 98.88 97 GLU A O 1
ATOM 693 N N . HIS A 1 98 ? 14.258 0.9 -3.314 1 98.81 98 HIS A N 1
ATOM 694 C CA . HIS A 1 98 ? 14.234 1.718 -2.107 1 98.81 98 HIS A CA 1
ATOM 695 C C . HIS A 1 98 ? 13.633 0.95 -0.934 1 98.81 98 HIS A C 1
ATOM 697 O O . HIS A 1 98 ? 13.984 1.203 0.222 1 98.81 98 HIS A O 1
ATOM 703 N N . ASN A 1 99 ? 12.742 -0.036 -1.208 1 98.88 99 ASN A N 1
ATOM 704 C CA . ASN A 1 99 ? 12.008 -0.657 -0.114 1 98.88 99 ASN A CA 1
ATOM 705 C C . ASN A 1 99 ? 12.32 -2.146 -0.001 1 98.88 99 ASN A C 1
ATOM 707 O O . ASN A 1 99 ? 11.828 -2.82 0.907 1 98.88 99 ASN A O 1
ATOM 711 N N . ASP A 1 100 ? 13.211 -2.633 -0.963 1 98.88 100 ASP A N 1
ATOM 712 C CA . ASP A 1 100 ? 13.406 -4.078 -1.022 1 98.88 100 ASP A CA 1
ATOM 713 C C . ASP A 1 100 ? 12.07 -4.816 -0.933 1 98.88 100 ASP A C 1
ATOM 715 O O . ASP A 1 100 ? 11.945 -5.789 -0.187 1 98.88 100 ASP A O 1
ATOM 719 N N . ALA A 1 101 ? 11.086 -4.258 -1.656 1 98.94 101 ALA A N 1
ATOM 720 C CA . ALA A 1 101 ? 9.773 -4.891 -1.66 1 98.94 101 ALA A CA 1
ATOM 721 C C . ALA A 1 101 ? 9.867 -6.355 -2.072 1 98.94 101 ALA A C 1
ATOM 723 O O . ALA A 1 101 ? 10.539 -6.688 -3.051 1 98.94 101 ALA A O 1
ATOM 724 N N . ASN A 1 102 ? 9.195 -7.18 -1.279 1 98.94 102 ASN A N 1
ATOM 725 C CA . ASN A 1 102 ? 9.266 -8.602 -1.585 1 98.94 102 ASN A CA 1
ATOM 726 C C . ASN A 1 102 ? 7.922 -9.141 -2.07 1 98.94 102 ASN A C 1
ATOM 728 O O . ASN A 1 102 ? 7.84 -10.266 -2.568 1 98.94 102 ASN A O 1
ATOM 732 N N . ILE A 1 103 ? 6.863 -8.367 -2.035 1 99 103 ILE A N 1
ATOM 733 C CA . ILE A 1 103 ? 5.59 -8.656 -2.688 1 99 103 ILE A CA 1
ATOM 734 C C . ILE A 1 103 ? 5.137 -7.445 -3.498 1 99 103 ILE A C 1
ATOM 736 O O . ILE A 1 103 ? 5.199 -6.309 -3.016 1 99 103 ILE A O 1
ATOM 740 N N . LEU A 1 104 ? 4.727 -7.672 -4.738 1 99 104 LEU A N 1
ATOM 741 C CA . LEU A 1 104 ? 4.086 -6.688 -5.609 1 99 104 LEU A CA 1
ATOM 742 C C . LEU A 1 104 ? 2.57 -6.852 -5.59 1 99 104 LEU A C 1
ATOM 744 O O . LEU A 1 104 ? 2.061 -7.969 -5.703 1 99 104 LEU A O 1
ATOM 748 N N . THR A 1 105 ? 1.873 -5.785 -5.406 1 99 105 THR A N 1
ATOM 749 C CA . THR A 1 105 ? 0.422 -5.84 -5.535 1 99 105 THR A CA 1
ATOM 750 C C . THR A 1 105 ? -0.051 -4.957 -6.688 1 99 105 THR A C 1
ATOM 752 O O . THR A 1 105 ? 0.578 -3.945 -7 1 99 105 THR A O 1
ATOM 755 N N . MET A 1 106 ? -1.145 -5.332 -7.355 1 98.94 106 MET A N 1
ATOM 756 C CA . MET A 1 106 ? -1.746 -4.609 -8.477 1 98.94 106 MET A CA 1
ATOM 757 C C . MET A 1 106 ? -3.262 -4.781 -8.477 1 98.94 106 MET A C 1
ATOM 759 O O . MET A 1 106 ? -3.791 -5.688 -7.828 1 98.94 106 MET A O 1
ATOM 763 N N . GLY A 1 107 ? -3.869 -3.889 -9.227 1 98.94 107 GLY A N 1
ATOM 764 C CA . GLY A 1 107 ? -5.316 -3.943 -9.344 1 98.94 107 GLY A CA 1
ATOM 765 C C . GLY A 1 107 ? -5.789 -4.141 -10.773 1 98.94 107 GLY A C 1
ATOM 766 O O . GLY A 1 107 ? -5.492 -3.324 -11.648 1 98.94 107 GLY A O 1
ATOM 767 N N . GLU A 1 108 ? -6.602 -5.105 -10.953 1 98.88 108 GLU A N 1
ATOM 768 C CA . GLU A 1 108 ? -7.09 -5.406 -12.297 1 98.88 108 GLU A CA 1
ATOM 769 C C . GLU A 1 108 ? -8.055 -4.332 -12.789 1 98.88 108 GLU A C 1
ATOM 771 O O . GLU A 1 108 ? -8.156 -4.086 -13.992 1 98.88 10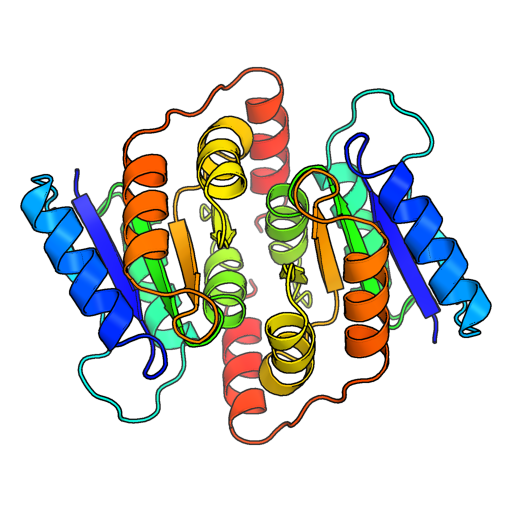8 GLU A O 1
ATOM 776 N N . ARG A 1 109 ? -8.758 -3.67 -11.844 1 98.88 109 ARG A N 1
ATOM 777 C CA . ARG A 1 109 ? -9.719 -2.643 -12.25 1 98.88 109 ARG A CA 1
ATOM 778 C C . ARG A 1 109 ? -9.023 -1.306 -12.477 1 98.88 109 ARG A C 1
ATOM 780 O O . ARG A 1 109 ? -9.656 -0.336 -12.898 1 98.88 109 ARG A O 1
ATOM 787 N N . VAL A 1 110 ? -7.73 -1.229 -12.297 1 98.88 110 VAL A N 1
ATOM 788 C CA . VAL A 1 110 ? -7.023 0.044 -12.367 1 98.88 110 VAL A CA 1
ATOM 789 C C . VAL A 1 110 ? -6.086 0.054 -13.57 1 98.88 110 VAL A C 1
ATOM 791 O O . VAL A 1 110 ? -6.02 1.042 -14.305 1 98.88 110 VAL A O 1
ATOM 794 N N . ILE A 1 111 ? -5.34 -1.05 -13.836 1 98.88 111 ILE A N 1
ATOM 795 C CA . ILE A 1 111 ? -4.406 -1.069 -14.953 1 98.88 111 ILE A CA 1
ATOM 796 C C . ILE A 1 111 ? -4.668 -2.295 -15.828 1 98.88 111 ILE A C 1
ATOM 798 O O . ILE A 1 111 ? -5.176 -3.311 -15.344 1 98.88 111 ILE A O 1
ATOM 802 N N . GLY A 1 112 ? -4.289 -2.219 -17.125 1 98.69 112 GLY A N 1
ATOM 803 C CA . GLY A 1 112 ? -4.418 -3.322 -18.062 1 98.69 112 GLY A CA 1
ATOM 804 C C . GLY A 1 112 ? -3.199 -4.227 -18.094 1 98.69 112 GLY A C 1
ATOM 805 O O . GLY A 1 112 ? -2.174 -3.914 -17.484 1 98.69 112 GLY A O 1
ATOM 806 N N . PRO A 1 113 ? -3.299 -5.355 -18.766 1 98.81 113 PRO A N 1
ATOM 807 C CA . PRO A 1 113 ? -2.252 -6.379 -18.734 1 98.81 113 PRO A CA 1
ATOM 808 C C . PRO A 1 113 ? -0.936 -5.895 -19.344 1 98.81 113 PRO A C 1
ATOM 810 O O . PRO A 1 113 ? 0.138 -6.332 -18.922 1 98.81 113 PRO A O 1
ATOM 813 N N . GLY A 1 114 ? -1.023 -5.008 -20.375 1 98.81 114 GLY A N 1
ATOM 814 C CA . GLY A 1 114 ? 0.216 -4.504 -20.953 1 98.81 114 GLY A CA 1
ATOM 815 C C . GLY A 1 114 ? 1.095 -3.795 -19.938 1 98.81 114 GLY A C 1
ATOM 816 O O . GLY A 1 114 ? 2.275 -4.117 -19.797 1 98.81 114 GLY A O 1
ATOM 817 N N . LEU A 1 115 ? 0.542 -2.871 -19.234 1 98.88 115 LEU A N 1
ATOM 818 C CA . LEU A 1 115 ? 1.267 -2.139 -18.203 1 98.88 115 LEU A CA 1
ATOM 819 C C . LEU A 1 115 ? 1.645 -3.061 -17.047 1 98.88 115 LEU A C 1
ATOM 821 O O . LEU A 1 115 ? 2.766 -2.998 -16.531 1 98.88 115 LEU A O 1
ATOM 825 N N . ALA A 1 116 ? 0.725 -3.902 -16.641 1 98.94 116 ALA A N 1
ATOM 826 C CA . ALA A 1 116 ? 0.979 -4.824 -15.539 1 98.94 116 ALA A CA 1
ATOM 827 C C . ALA A 1 116 ? 2.195 -5.703 -15.82 1 98.94 116 ALA A C 1
ATOM 829 O O . ALA A 1 116 ? 3.041 -5.902 -14.953 1 98.94 116 ALA A O 1
ATOM 830 N N . ASN A 1 117 ? 2.23 -6.156 -17.031 1 98.94 117 ASN A N 1
ATOM 831 C CA . ASN A 1 117 ? 3.34 -7.027 -17.406 1 98.94 117 ASN A CA 1
ATOM 832 C C . ASN A 1 117 ? 4.668 -6.277 -17.406 1 98.94 117 ASN A C 1
ATOM 834 O O . ASN A 1 117 ? 5.699 -6.824 -17.031 1 98.94 117 ASN A O 1
ATOM 838 N N . ASP A 1 118 ? 4.684 -5.016 -17.844 1 98.94 118 ASP A N 1
ATOM 839 C CA . ASP A 1 118 ? 5.879 -4.188 -17.75 1 98.94 118 ASP A CA 1
ATOM 840 C C . ASP A 1 118 ? 6.312 -4.023 -16.281 1 98.94 118 ASP A C 1
ATOM 842 O O . ASP A 1 118 ? 7.496 -4.125 -15.969 1 98.94 118 ASP A O 1
ATOM 846 N N . ILE A 1 119 ? 5.402 -3.801 -15.43 1 98.94 119 ILE A N 1
ATOM 847 C CA . ILE A 1 119 ? 5.648 -3.582 -14.008 1 98.94 119 ILE A CA 1
ATOM 848 C C . ILE A 1 119 ? 6.234 -4.848 -13.383 1 98.94 119 ILE A C 1
ATOM 850 O O . ILE A 1 119 ? 7.219 -4.781 -12.648 1 98.94 119 ILE A O 1
ATOM 854 N N . VAL A 1 120 ? 5.641 -5.957 -13.719 1 98.94 120 VAL A N 1
ATOM 855 C CA . VAL A 1 120 ? 6.109 -7.23 -13.188 1 98.94 120 VAL A CA 1
ATOM 856 C C . VAL A 1 120 ? 7.543 -7.484 -13.648 1 98.94 120 VAL A C 1
ATOM 858 O O . VAL A 1 120 ? 8.391 -7.918 -12.867 1 98.94 120 VAL A O 1
ATOM 861 N N . THR A 1 121 ? 7.805 -7.234 -14.898 1 98.94 121 THR A N 1
ATOM 862 C CA . THR A 1 121 ? 9.156 -7.418 -15.422 1 98.94 121 THR A CA 1
ATOM 863 C C . THR A 1 121 ? 10.156 -6.578 -14.641 1 98.94 121 THR A C 1
ATOM 865 O O . THR A 1 121 ? 11.195 -7.09 -14.203 1 98.94 121 THR A O 1
ATOM 868 N N . ILE A 1 122 ? 9.852 -5.34 -14.422 1 98.94 122 ILE A N 1
ATOM 869 C CA . ILE A 1 122 ? 10.734 -4.43 -13.695 1 98.94 122 ILE A CA 1
ATOM 870 C C . ILE A 1 122 ? 10.922 -4.93 -12.266 1 98.94 122 ILE A C 1
ATOM 872 O O . ILE A 1 122 ? 12.047 -4.984 -11.766 1 98.94 122 ILE A O 1
ATOM 876 N N . PHE A 1 123 ? 9.867 -5.324 -11.641 1 98.94 123 PHE A N 1
ATOM 877 C CA . PHE A 1 123 ? 9.891 -5.793 -10.258 1 98.94 123 PHE A CA 1
ATOM 878 C C . PHE A 1 123 ? 10.797 -7.004 -10.109 1 98.94 123 PHE A C 1
ATOM 880 O O . PHE A 1 123 ? 11.516 -7.129 -9.117 1 98.94 123 PHE A O 1
ATOM 887 N N . MET A 1 124 ? 10.727 -7.871 -11.094 1 98.88 124 MET A N 1
ATOM 888 C CA . MET A 1 124 ? 11.484 -9.117 -11.023 1 98.88 124 MET A CA 1
ATOM 889 C C . MET A 1 124 ? 12.961 -8.875 -11.297 1 98.88 124 MET A C 1
ATOM 891 O O . MET A 1 124 ? 13.82 -9.617 -10.812 1 98.88 124 MET A O 1
ATOM 895 N N . GLU A 1 125 ? 13.273 -7.785 -11.914 1 98.5 125 GLU A N 1
ATOM 896 C CA . GLU A 1 125 ? 14.633 -7.629 -12.422 1 98.5 125 GLU A CA 1
ATOM 897 C C . GLU A 1 125 ? 15.414 -6.605 -11.602 1 98.5 125 GLU A C 1
ATOM 899 O O . GLU A 1 125 ? 16.641 -6.574 -11.648 1 98.5 125 GLU A O 1
ATOM 904 N N . THR A 1 126 ? 14.727 -5.762 -10.93 1 98.81 126 THR A N 1
ATOM 905 C CA . THR A 1 126 ? 15.367 -4.641 -10.25 1 98.81 126 THR A CA 1
ATOM 906 C C . THR A 1 126 ? 15.961 -5.082 -8.914 1 98.81 126 THR A C 1
ATOM 908 O O . THR A 1 126 ? 15.312 -5.805 -8.156 1 98.81 126 THR A O 1
ATOM 911 N N . GLU A 1 127 ? 17.125 -4.609 -8.539 1 98.69 127 GLU A N 1
ATOM 912 C CA . GLU A 1 127 ? 17.812 -4.961 -7.297 1 98.69 127 GLU A CA 1
ATOM 913 C C . GLU A 1 127 ? 17.609 -3.881 -6.234 1 98.69 127 GLU A C 1
ATOM 915 O O . GLU A 1 127 ? 17.375 -2.719 -6.562 1 98.69 127 GLU A O 1
ATOM 920 N N . PHE A 1 128 ? 17.797 -4.309 -4.973 1 98.81 128 PHE A N 1
ATOM 921 C CA . PHE A 1 128 ? 17.75 -3.395 -3.838 1 98.81 128 PHE A CA 1
ATOM 922 C C . PHE A 1 128 ? 19.031 -2.562 -3.771 1 98.81 128 PHE A C 1
ATOM 924 O O . PHE A 1 128 ? 20.141 -3.102 -3.863 1 98.81 128 PHE A O 1
ATOM 931 N N . GLU A 1 129 ? 18.891 -1.3 -3.6 1 98.44 129 GLU A N 1
ATOM 932 C CA . GLU A 1 129 ? 20.031 -0.394 -3.652 1 98.44 129 GLU A CA 1
ATOM 933 C C . GLU A 1 129 ? 20.844 -0.454 -2.361 1 98.44 129 GLU A C 1
ATOM 935 O O . GLU A 1 129 ? 22.062 -0.247 -2.375 1 98.44 129 GLU A O 1
ATOM 940 N N . GLY A 1 130 ? 20.219 -0.719 -1.229 1 97.88 130 GLY A N 1
ATOM 941 C CA . GLY A 1 130 ? 20.891 -0.726 0.063 1 97.88 130 GLY A CA 1
ATOM 942 C C . GLY A 1 130 ? 21.203 0.666 0.579 1 97.88 130 GLY A C 1
ATOM 943 O O . GLY A 1 130 ? 20.359 1.567 0.5 1 97.88 130 GLY A O 1
ATOM 944 N N . GLY A 1 131 ? 22.344 0.89 1.277 1 96.25 131 GLY A N 1
ATOM 945 C CA . GLY A 1 131 ? 22.75 2.189 1.782 1 96.25 131 GLY A CA 1
ATOM 946 C C . GLY A 1 131 ? 21.734 2.816 2.717 1 96.25 131 GLY A C 1
ATOM 947 O O . GLY A 1 131 ? 21.297 2.182 3.676 1 96.25 131 GLY A O 1
ATOM 948 N N . ARG A 1 132 ? 21.391 4.039 2.412 1 95.12 132 ARG A N 1
ATOM 949 C CA . ARG A 1 132 ? 20.438 4.762 3.248 1 95.12 132 ARG A CA 1
ATOM 950 C C . ARG A 1 132 ? 19.094 4.059 3.262 1 95.12 132 ARG A C 1
ATOM 952 O O . ARG A 1 132 ? 18.344 4.172 4.23 1 95.12 132 ARG A O 1
ATOM 959 N N . HIS A 1 133 ? 18.719 3.342 2.219 1 98 133 HIS A N 1
ATOM 960 C CA . HIS A 1 133 ? 17.438 2.645 2.133 1 98 133 HIS A CA 1
ATOM 961 C C . HIS A 1 133 ? 17.406 1.44 3.066 1 98 133 HIS A C 1
ATOM 963 O O . HIS A 1 133 ? 16.344 1.091 3.594 1 98 133 HIS A O 1
ATOM 969 N N . ALA A 1 134 ? 18.562 0.81 3.264 1 98.38 134 ALA A N 1
ATOM 970 C CA . ALA A 1 134 ? 18.641 -0.314 4.195 1 98.38 134 ALA A CA 1
ATOM 971 C C . ALA A 1 134 ? 18.266 0.117 5.609 1 98.38 134 ALA A C 1
ATOM 973 O O . ALA A 1 134 ? 17.609 -0.629 6.34 1 98.38 134 ALA A O 1
ATOM 974 N N . ARG A 1 135 ? 18.688 1.293 5.992 1 98.12 135 ARG A N 1
ATOM 975 C CA . ARG A 1 135 ? 18.328 1.851 7.293 1 98.12 135 ARG A CA 1
ATOM 976 C C . ARG A 1 135 ? 16.812 1.995 7.434 1 98.12 135 ARG A C 1
ATOM 978 O O . ARG A 1 135 ? 16.25 1.661 8.477 1 98.12 135 ARG A O 1
ATOM 985 N N . ARG A 1 136 ? 16.156 2.461 6.48 1 98.62 136 ARG A N 1
ATOM 986 C CA . ARG A 1 136 ? 14.719 2.654 6.504 1 98.62 136 ARG A CA 1
ATOM 987 C C . ARG A 1 136 ? 13.984 1.316 6.559 1 98.62 136 ARG A C 1
ATOM 989 O O . ARG A 1 136 ? 13.008 1.166 7.297 1 98.62 136 ARG A O 1
ATOM 996 N N . VAL A 1 137 ? 14.477 0.348 5.801 1 98.75 137 VAL A N 1
ATOM 997 C CA . VAL A 1 137 ? 13.898 -0.992 5.82 1 98.75 137 VAL A CA 1
ATOM 998 C C . VAL A 1 137 ? 14.047 -1.601 7.211 1 98.75 137 VAL A C 1
ATOM 1000 O O . VAL A 1 137 ? 13.141 -2.268 7.707 1 98.75 137 VAL A O 1
ATOM 1003 N N . GLU A 1 138 ? 15.188 -1.336 7.871 1 98.62 138 GLU A N 1
ATOM 1004 C CA . GLU A 1 138 ? 15.383 -1.815 9.234 1 98.62 138 GLU A CA 1
ATOM 1005 C C . GLU A 1 138 ? 14.391 -1.175 10.195 1 98.62 138 GLU A C 1
ATOM 1007 O O . GLU A 1 138 ? 13.922 -1.824 11.133 1 98.62 138 GLU A O 1
ATOM 1012 N N . LYS A 1 139 ? 14.062 0.046 10.023 1 98.75 139 LYS A N 1
ATOM 1013 C CA . LYS A 1 139 ? 13.078 0.726 10.859 1 98.75 139 LYS A CA 1
ATOM 1014 C C . LYS A 1 139 ? 11.688 0.131 10.664 1 98.75 139 LYS A C 1
ATOM 1016 O O . LYS A 1 139 ? 10.914 0.033 11.617 1 98.75 139 LYS A O 1
ATOM 1021 N N . ILE A 1 140 ? 11.359 -0.215 9.383 1 98.81 140 ILE A N 1
ATOM 1022 C CA . ILE A 1 140 ? 10.094 -0.898 9.141 1 98.81 140 ILE A CA 1
ATOM 1023 C C . ILE A 1 140 ? 10.055 -2.207 9.922 1 98.81 140 ILE A C 1
ATOM 1025 O O . ILE A 1 140 ? 9.055 -2.512 10.578 1 98.81 140 ILE A O 1
ATOM 1029 N N . LYS A 1 141 ? 11.125 -2.99 9.844 1 98.44 141 LYS A N 1
ATOM 1030 C CA . LYS A 1 141 ? 11.211 -4.266 10.555 1 98.44 141 LYS A CA 1
ATOM 1031 C C . LYS A 1 141 ? 11 -4.078 12.055 1 98.44 141 LYS A C 1
ATOM 1033 O O . LYS A 1 141 ? 10.375 -4.914 12.711 1 98.44 141 LYS A O 1
ATOM 1038 N N . ALA A 1 142 ? 11.469 -2.996 12.594 1 98.44 142 ALA A N 1
ATOM 1039 C CA . ALA A 1 142 ? 11.391 -2.725 14.031 1 98.44 142 ALA A CA 1
ATOM 1040 C C . ALA A 1 142 ? 9.953 -2.451 14.461 1 98.44 142 ALA A C 1
ATOM 1042 O O . ALA A 1 142 ? 9.633 -2.535 15.648 1 98.44 142 ALA A O 1
ATOM 1043 N N . LEU A 1 143 ? 9.117 -2.146 13.508 1 98.19 143 LEU A N 1
ATOM 1044 C CA . LEU A 1 143 ? 7.715 -1.877 13.82 1 98.19 143 LEU A CA 1
ATOM 1045 C C . LEU A 1 143 ? 6.93 -3.176 13.961 1 98.19 143 LEU A C 1
ATOM 1047 O O . LEU A 1 143 ? 5.809 -3.178 14.469 1 98.19 143 LEU A O 1
ATOM 1051 N N . GLU A 1 144 ? 7.535 -4.219 13.414 1 95.5 144 GLU A N 1
ATOM 1052 C CA . GLU A 1 144 ? 6.832 -5.496 13.383 1 95.5 144 GLU A CA 1
ATOM 1053 C C . GLU A 1 144 ? 6.828 -6.16 14.758 1 95.5 144 GLU A C 1
ATOM 1055 O O . GLU A 1 144 ? 7.809 -6.074 15.492 1 95.5 144 GLU A O 1
ATOM 1060 N N . LYS A 1 145 ? 5.711 -6.285 15.375 1 75.69 145 LYS A N 1
ATOM 1061 C CA . LYS A 1 145 ? 5.582 -6.926 16.672 1 75.69 145 LYS A CA 1
ATOM 1062 C C . LYS A 1 145 ? 5.711 -8.445 16.562 1 75.69 145 LYS A C 1
ATOM 1064 O O . LYS A 1 145 ? 5.379 -9.023 15.523 1 75.69 145 LYS A O 1
ATOM 1069 N N . MET B 1 1 ? -13.43 17.562 10.109 1 97.5 1 MET B N 1
ATOM 1070 C CA . MET B 1 1 ? -12.719 16.438 10.727 1 97.5 1 MET B CA 1
ATOM 1071 C C . MET B 1 1 ? -11.305 16.859 11.125 1 97.5 1 MET B C 1
ATOM 1073 O O . MET B 1 1 ? -10.805 17.891 10.672 1 97.5 1 MET B O 1
ATOM 1077 N N . LYS B 1 2 ? -10.695 16.047 11.984 1 98.88 2 LYS B N 1
ATOM 1078 C CA . LYS B 1 2 ? -9.289 16.203 12.32 1 98.88 2 LYS B CA 1
ATOM 1079 C C . LYS B 1 2 ? -8.414 15.266 11.484 1 98.88 2 LYS B C 1
ATOM 1081 O O . LYS B 1 2 ? -8.648 14.062 11.453 1 98.88 2 LYS B O 1
ATOM 1086 N N . VAL B 1 3 ? -7.422 15.875 10.805 1 98.94 3 VAL B N 1
ATOM 1087 C CA . VAL B 1 3 ? -6.578 15.102 9.906 1 98.94 3 VAL B CA 1
ATOM 1088 C C . VAL B 1 3 ? -5.117 15.211 10.344 1 98.94 3 VAL B C 1
ATOM 1090 O O . VAL B 1 3 ? -4.602 16.312 10.531 1 98.94 3 VAL B O 1
ATOM 1093 N N . ALA B 1 4 ? -4.477 14.125 10.609 1 99 4 ALA B N 1
ATOM 1094 C CA . ALA B 1 4 ? -3.031 14.07 10.805 1 99 4 ALA B CA 1
ATOM 1095 C C . ALA B 1 4 ? -2.307 13.906 9.469 1 99 4 ALA B C 1
ATOM 1097 O O . ALA B 1 4 ? -2.605 12.984 8.703 1 99 4 ALA B O 1
ATOM 1098 N N . ILE B 1 5 ? -1.364 14.82 9.164 1 98.94 5 ILE B N 1
ATOM 1099 C CA . ILE B 1 5 ? -0.653 14.742 7.895 1 98.94 5 ILE B CA 1
ATOM 1100 C C . ILE B 1 5 ? 0.853 14.711 8.148 1 98.94 5 ILE B C 1
ATOM 1102 O O . ILE B 1 5 ? 1.335 15.25 9.141 1 98.94 5 ILE B O 1
ATOM 1106 N N . GLY B 1 6 ? 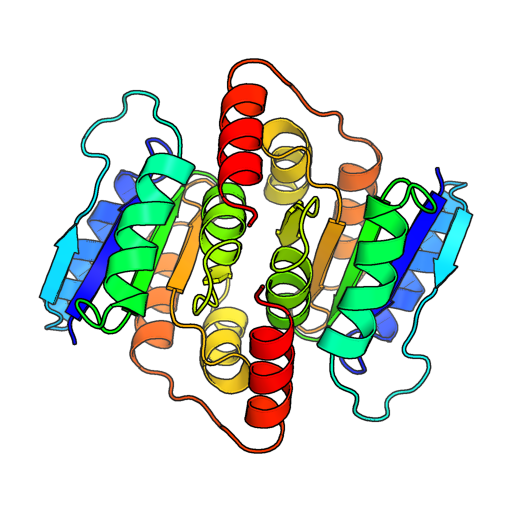1.56 13.977 7.414 1 98.94 6 GLY B N 1
ATOM 1107 C CA . GLY B 1 6 ? 3.014 13.938 7.457 1 98.94 6 GLY B CA 1
ATOM 1108 C C . GLY B 1 6 ? 3.639 13.547 6.133 1 98.94 6 GLY B C 1
ATOM 1109 O O . GLY B 1 6 ? 2.977 12.945 5.281 1 98.94 6 GLY B O 1
ATOM 1110 N N . CYS B 1 7 ? 4.887 13.93 5.934 1 98.94 7 CYS B N 1
ATOM 1111 C CA . CYS B 1 7 ? 5.668 13.539 4.762 1 98.94 7 CYS B CA 1
ATOM 1112 C C . CYS B 1 7 ? 7.145 13.406 5.109 1 98.94 7 CYS B C 1
ATOM 1114 O O . CYS B 1 7 ? 7.605 13.961 6.109 1 98.94 7 CYS B O 1
ATOM 1116 N N . ASP B 1 8 ? 7.828 12.625 4.336 1 98.69 8 ASP B N 1
ATOM 1117 C CA . ASP B 1 8 ? 9.281 12.766 4.355 1 98.69 8 ASP B CA 1
ATOM 1118 C C . ASP B 1 8 ? 9.742 13.852 3.379 1 98.69 8 ASP B C 1
ATOM 1120 O O . ASP B 1 8 ? 8.93 14.625 2.871 1 98.69 8 ASP B O 1
ATOM 1124 N N . HIS B 1 9 ? 11.031 13.898 3.121 1 98.62 9 HIS B N 1
ATOM 1125 C CA . HIS B 1 9 ? 11.609 14.969 2.316 1 98.62 9 HIS B CA 1
ATOM 1126 C C . HIS B 1 9 ? 11.156 14.875 0.864 1 98.62 9 HIS B C 1
ATOM 1128 O O . HIS B 1 9 ? 11.25 15.844 0.115 1 98.62 9 HIS B O 1
ATOM 1134 N N . GLY B 1 10 ? 10.703 13.75 0.465 1 98.38 10 GLY B N 1
ATOM 1135 C CA . GLY B 1 10 ? 10.266 13.562 -0.91 1 98.38 10 GLY B CA 1
ATOM 1136 C C . GLY B 1 10 ? 8.828 13.969 -1.144 1 98.38 10 GLY B C 1
ATOM 1137 O O . GLY B 1 10 ? 8.305 13.836 -2.254 1 98.38 10 GLY B O 1
ATOM 1138 N N . GLY B 1 11 ? 8.109 14.5 -0.134 1 98.75 11 GLY B N 1
ATOM 1139 C CA . GLY B 1 11 ? 6.691 14.805 -0.264 1 98.75 11 GLY B CA 1
ATOM 1140 C C . GLY B 1 11 ? 6.352 16.219 0.162 1 98.75 11 GLY B C 1
ATOM 1141 O O . GLY B 1 11 ? 5.195 16.516 0.471 1 98.75 11 GLY B O 1
ATOM 1142 N N . LEU B 1 12 ? 7.293 17.125 0.252 1 98.69 12 LEU B N 1
ATOM 1143 C CA . LEU B 1 12 ? 7.141 18.438 0.888 1 98.69 12 LEU B CA 1
ATOM 1144 C C . LEU B 1 12 ? 6.156 19.297 0.115 1 98.69 12 LEU B C 1
ATOM 1146 O O . LEU B 1 12 ? 5.277 19.922 0.71 1 98.69 12 LEU B O 1
ATOM 1150 N N . HIS B 1 13 ? 6.312 19.391 -1.173 1 98.5 13 HIS B N 1
ATOM 1151 C CA . HIS B 1 13 ? 5.477 20.266 -1.974 1 98.5 13 HIS B CA 1
ATOM 1152 C C . HIS B 1 13 ? 4.039 19.766 -2.039 1 98.5 13 HIS B C 1
ATOM 1154 O O . HIS B 1 13 ? 3.094 20.547 -1.969 1 98.5 13 HIS B O 1
ATOM 1160 N N . LEU B 1 14 ? 3.926 18.516 -2.209 1 98.88 14 LEU B N 1
ATOM 1161 C CA . LEU B 1 14 ? 2.594 17.922 -2.258 1 98.88 14 LEU B CA 1
ATOM 1162 C C . LEU B 1 14 ? 1.881 18.078 -0.918 1 98.88 14 LEU B C 1
ATOM 1164 O O . LEU B 1 14 ? 0.681 18.359 -0.877 1 98.88 14 LEU B O 1
ATOM 1168 N N . LYS B 1 15 ? 2.611 17.844 0.194 1 98.88 15 LYS B N 1
ATOM 1169 C CA . LYS B 1 15 ? 2.01 18.047 1.511 1 98.88 15 LYS B CA 1
ATOM 1170 C C . LYS B 1 15 ? 1.475 19.453 1.671 1 98.88 15 LYS B C 1
ATOM 1172 O O . LYS B 1 15 ? 0.378 19.656 2.195 1 98.88 15 LYS B O 1
ATOM 1177 N N . ALA B 1 16 ? 2.24 20.422 1.238 1 98.81 16 ALA B N 1
ATOM 1178 C CA . ALA B 1 16 ? 1.812 21.812 1.34 1 98.81 16 ALA B CA 1
ATOM 1179 C C . ALA B 1 16 ? 0.511 22.047 0.578 1 98.81 16 ALA B C 1
ATOM 1181 O O . ALA B 1 16 ? -0.405 22.703 1.084 1 98.81 16 ALA B O 1
ATOM 1182 N N . SER B 1 17 ? 0.453 21.562 -0.622 1 98.94 17 SER B N 1
ATOM 1183 C CA . SER B 1 17 ? -0.745 21.688 -1.445 1 98.94 17 SER B CA 1
ATOM 1184 C C . SER B 1 17 ? -1.95 21.031 -0.776 1 98.94 17 SER B C 1
ATOM 1186 O O . SER B 1 17 ? -3.037 21.625 -0.739 1 98.94 17 SER B O 1
ATOM 1188 N N . VAL B 1 18 ? -1.769 19.828 -0.263 1 98.94 18 VAL B N 1
ATOM 1189 C CA . VAL B 1 18 ? -2.844 19.062 0.365 1 98.94 18 VAL B CA 1
ATOM 1190 C C . VAL B 1 18 ? -3.318 19.781 1.626 1 98.94 18 VAL B C 1
ATOM 1192 O O . VAL B 1 18 ? -4.52 19.859 1.892 1 98.94 18 VAL B O 1
ATOM 1195 N N . LYS B 1 19 ? -2.389 20.297 2.418 1 98.88 19 LYS B N 1
ATOM 1196 C CA . LYS B 1 19 ? -2.758 21.062 3.613 1 98.88 19 LYS B CA 1
ATOM 1197 C C . LYS B 1 19 ? -3.629 22.25 3.26 1 98.88 19 LYS B C 1
ATOM 1199 O O . LYS B 1 19 ? -4.621 22.531 3.939 1 98.88 19 LYS B O 1
ATOM 1204 N N . GLU B 1 20 ? -3.191 22.938 2.252 1 98.81 20 GLU B N 1
ATOM 1205 C CA . GLU B 1 20 ? -3.979 24.078 1.799 1 98.81 20 GLU B CA 1
ATOM 1206 C C . GLU B 1 20 ? -5.398 23.672 1.433 1 98.81 20 GLU B C 1
ATOM 1208 O O . GLU B 1 20 ? -6.367 24.328 1.816 1 98.81 20 GLU B O 1
ATOM 1213 N N . LEU B 1 21 ? -5.559 22.641 0.681 1 98.94 21 LEU B N 1
ATOM 1214 C CA . LEU B 1 21 ? -6.863 22.109 0.293 1 98.94 21 LEU B CA 1
ATOM 1215 C C . LEU B 1 21 ? -7.695 21.766 1.523 1 98.94 21 LEU B C 1
ATOM 1217 O O . LEU B 1 21 ? -8.875 22.125 1.605 1 98.94 21 LEU B O 1
ATOM 1221 N N . LEU B 1 22 ? -7.098 20.953 2.459 1 98.88 22 LEU B N 1
ATOM 1222 C CA . LEU B 1 22 ? -7.824 20.5 3.641 1 98.88 22 LEU B CA 1
ATOM 1223 C C . LEU B 1 22 ? -8.336 21.672 4.453 1 98.88 22 LEU B C 1
ATOM 1225 O O . LEU B 1 22 ? -9.477 21.656 4.93 1 98.88 22 LEU B O 1
ATOM 1229 N N . ASN B 1 23 ? -7.473 22.672 4.598 1 98.75 23 ASN B N 1
ATOM 1230 C CA . ASN B 1 23 ? -7.895 23.891 5.281 1 98.75 23 ASN B CA 1
ATOM 1231 C C . ASN B 1 23 ? -9.062 24.562 4.562 1 98.75 23 ASN B C 1
ATOM 1233 O O . ASN B 1 23 ? -10.016 25.016 5.199 1 98.75 23 ASN B O 1
ATOM 1237 N N . ALA B 1 24 ? -8.914 24.656 3.285 1 98.69 24 ALA B N 1
ATOM 1238 C CA . ALA B 1 24 ? -9.961 25.281 2.486 1 98.69 24 ALA B CA 1
ATOM 1239 C C . ALA B 1 24 ? -11.281 24.531 2.619 1 98.69 24 ALA B C 1
ATOM 1241 O O . ALA B 1 24 ? -12.359 25.125 2.566 1 98.69 24 ALA B O 1
ATOM 1242 N N . LEU B 1 25 ? -11.219 23.234 2.795 1 98.31 25 LEU B N 1
ATOM 1243 C CA . LEU B 1 25 ? -12.398 22.391 2.938 1 98.31 25 LEU B CA 1
ATOM 1244 C C . LEU B 1 25 ? -12.945 22.453 4.363 1 98.31 25 LEU B C 1
ATOM 1246 O O . LEU B 1 25 ? -13.984 21.859 4.66 1 98.31 25 LEU B O 1
ATOM 1250 N N . GLY B 1 26 ? -12.18 23.047 5.285 1 98.5 26 GLY B N 1
ATOM 1251 C CA . GLY B 1 26 ? -12.664 23.281 6.633 1 98.5 26 GLY B CA 1
ATOM 1252 C C . GLY B 1 26 ? -12.227 22.219 7.617 1 98.5 26 GLY B C 1
ATOM 1253 O O . GLY B 1 26 ? -12.789 22.094 8.711 1 98.5 26 GLY B O 1
ATOM 1254 N N . HIS B 1 27 ? -11.273 21.391 7.25 1 98.81 27 HIS B N 1
ATOM 1255 C CA . HIS B 1 27 ? -10.75 20.375 8.156 1 98.81 27 HIS B CA 1
ATOM 1256 C C . HIS B 1 27 ? -9.672 20.953 9.07 1 98.81 27 HIS B C 1
ATOM 1258 O O . HIS B 1 27 ? -9.008 21.922 8.711 1 98.81 27 HIS B O 1
ATOM 1264 N N . GLU B 1 28 ? -9.531 20.375 10.273 1 98.75 28 GLU B N 1
ATOM 12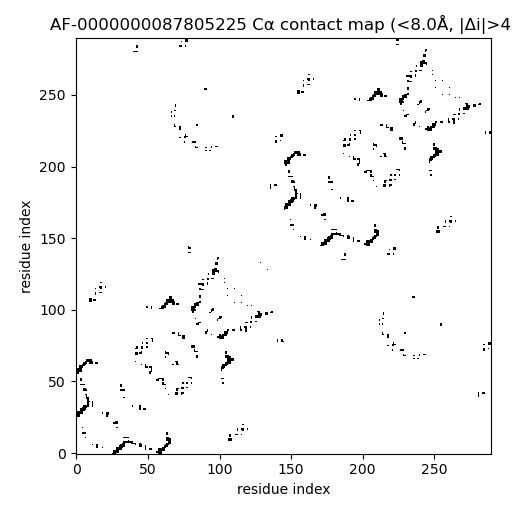65 C CA . GLU B 1 28 ? -8.406 20.672 11.156 1 98.75 28 GLU B CA 1
ATOM 1266 C C . GLU B 1 28 ? -7.211 19.781 10.844 1 98.75 28 GLU B C 1
ATOM 1268 O O . GLU B 1 28 ? -7.34 18.547 10.812 1 98.75 28 GLU B O 1
ATOM 1273 N N . VAL B 1 29 ? -6.082 20.453 10.656 1 98.88 29 VAL B N 1
ATOM 1274 C CA . VAL B 1 29 ? -4.934 19.672 10.195 1 98.88 29 VAL B CA 1
ATOM 1275 C C . VAL B 1 29 ? -3.809 19.75 11.227 1 98.88 29 VAL B C 1
ATOM 1277 O O . VAL B 1 29 ? -3.455 20.844 11.68 1 98.88 29 VAL B O 1
ATOM 1280 N N . GLU B 1 30 ? -3.334 18.656 11.648 1 98.88 30 GLU B N 1
ATOM 1281 C CA . GLU B 1 30 ? -2.094 18.562 12.406 1 98.88 30 GLU B CA 1
ATOM 1282 C C . GLU B 1 30 ? -0.966 17.984 11.555 1 98.88 30 GLU B C 1
ATOM 1284 O O . GLU B 1 30 ? -1.091 16.891 11.016 1 98.88 30 GLU B O 1
ATOM 1289 N N . ASP B 1 31 ? 0.114 18.734 11.453 1 98.81 31 ASP B N 1
ATOM 1290 C CA . ASP B 1 31 ? 1.229 18.391 10.578 1 98.81 31 ASP B CA 1
ATOM 1291 C C . ASP B 1 31 ? 2.381 17.781 11.383 1 98.81 31 ASP B C 1
ATOM 1293 O O . ASP B 1 31 ? 2.994 18.453 12.203 1 98.81 31 ASP B O 1
ATOM 1297 N N . PHE B 1 32 ? 2.766 16.547 11.094 1 98.81 32 PHE B N 1
ATOM 1298 C CA . PHE B 1 32 ? 3.768 15.812 11.852 1 98.81 32 PHE B CA 1
ATOM 1299 C C . PHE B 1 32 ? 5.113 15.828 11.141 1 98.81 32 PHE B C 1
ATOM 1301 O O . PHE B 1 32 ? 6.043 15.125 11.531 1 98.81 32 PHE B O 1
ATOM 1308 N N . GLY B 1 33 ? 5.211 16.609 10.07 1 97.31 33 GLY B N 1
ATOM 1309 C CA . GLY B 1 33 ? 6.477 16.797 9.383 1 97.31 33 GLY B CA 1
ATOM 1310 C C . GLY B 1 33 ? 6.66 15.844 8.211 1 97.31 33 GLY B C 1
ATOM 1311 O O . GLY B 1 33 ? 5.73 15.133 7.828 1 97.31 33 GLY B O 1
ATOM 1312 N N . CYS B 1 34 ? 7.84 15.977 7.613 1 97.12 34 CYS B N 1
ATOM 1313 C CA . CYS B 1 34 ? 8.945 16.891 7.91 1 97.12 34 CYS B CA 1
ATOM 1314 C C . CYS B 1 34 ? 8.688 18.266 7.332 1 97.12 34 CYS B C 1
ATOM 1316 O O . CYS B 1 34 ? 7.609 18.531 6.789 1 97.12 34 CYS B O 1
ATOM 1318 N N . HIS B 1 35 ? 9.68 19.281 7.621 1 98.12 35 HIS B N 1
ATOM 1319 C CA . HIS B 1 35 ? 9.414 20.672 7.27 1 98.12 35 HIS B CA 1
ATOM 1320 C C . HIS B 1 35 ? 10.539 21.25 6.422 1 98.12 35 HIS B C 1
ATOM 1322 O O . HIS B 1 35 ? 10.516 22.438 6.086 1 98.12 35 HIS B O 1
ATOM 1328 N N . THR B 1 36 ? 11.523 20.391 6.098 1 97.44 36 THR B N 1
ATOM 1329 C CA . THR B 1 36 ? 12.633 20.812 5.246 1 97.44 36 THR B CA 1
ATOM 1330 C C . THR B 1 36 ? 12.93 19.75 4.184 1 97.44 36 THR B C 1
ATOM 1332 O O . THR B 1 36 ? 12.383 18.656 4.223 1 97.44 36 THR B O 1
ATOM 1335 N N . ALA B 1 37 ? 13.758 20.125 3.287 1 96.88 37 ALA B N 1
ATOM 1336 C CA . ALA B 1 37 ? 14.109 19.219 2.193 1 96.88 37 ALA B CA 1
ATOM 1337 C C . ALA B 1 37 ? 15.242 18.281 2.602 1 96.88 37 ALA B C 1
ATOM 1339 O O . ALA B 1 37 ? 15.656 17.422 1.82 1 96.88 37 ALA B O 1
ATOM 1340 N N . GLU B 1 38 ? 15.656 18.375 3.855 1 97.38 38 GLU B N 1
ATOM 1341 C CA . GLU B 1 38 ? 16.719 17.5 4.34 1 97.38 38 GLU B CA 1
ATOM 1342 C C . GLU B 1 38 ? 16.219 16.047 4.438 1 97.38 38 GLU B C 1
ATOM 1344 O O . GLU B 1 38 ? 15.109 15.797 4.906 1 97.38 38 GLU B O 1
ATOM 1349 N N . SER B 1 39 ? 17.109 15.203 4.008 1 97.25 39 SER B N 1
ATOM 1350 C CA . SER B 1 39 ? 16.766 13.789 3.986 1 97.25 39 SER B CA 1
ATOM 1351 C C . SER B 1 39 ? 16.328 13.305 5.367 1 97.25 39 SER B C 1
ATOM 1353 O O . SER B 1 39 ? 16.953 13.641 6.375 1 97.25 39 SER B O 1
ATOM 1355 N N . CYS B 1 40 ? 15.242 12.609 5.434 1 97.94 40 CYS B N 1
ATOM 1356 C CA . CYS B 1 40 ? 14.773 11.961 6.652 1 97.94 40 CYS B CA 1
ATOM 1357 C C . CYS B 1 40 ? 14.148 10.602 6.348 1 97.94 40 CYS B C 1
ATOM 1359 O O . CYS B 1 40 ? 13.984 10.242 5.18 1 97.94 40 CYS B O 1
ATOM 1361 N N . ASP B 1 41 ? 13.914 9.852 7.395 1 98.44 41 ASP B N 1
ATOM 1362 C CA . ASP B 1 41 ? 13.414 8.492 7.23 1 98.44 41 ASP B CA 1
ATOM 1363 C C . ASP B 1 41 ? 11.891 8.438 7.383 1 98.44 41 ASP B C 1
ATOM 1365 O O . ASP B 1 41 ? 11.359 8.773 8.438 1 98.44 41 ASP B O 1
ATOM 1369 N N . TYR B 1 42 ? 11.188 7.977 6.359 1 98.75 42 TYR B N 1
ATOM 1370 C CA . TYR B 1 42 ? 9.727 8.039 6.309 1 98.75 42 TYR B CA 1
ATOM 1371 C C . TYR B 1 42 ? 9.109 7.254 7.457 1 98.75 42 TYR B C 1
ATOM 1373 O O . TYR B 1 42 ? 8.016 7.586 7.93 1 98.75 42 TYR B O 1
ATOM 1381 N N . PRO B 1 43 ? 9.727 6.152 7.973 1 98.88 43 PRO B N 1
ATOM 1382 C CA . PRO B 1 43 ? 9.062 5.469 9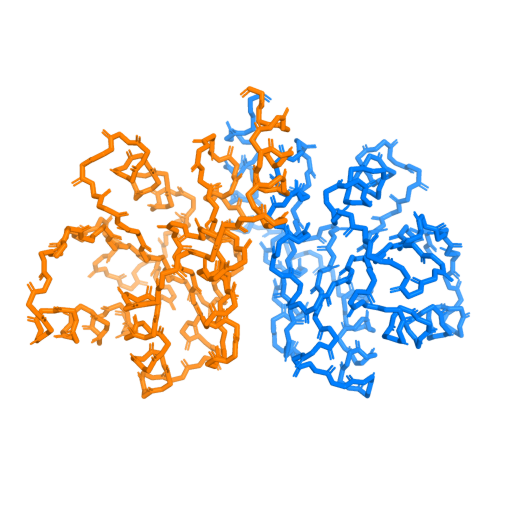.086 1 98.88 43 PRO B CA 1
ATOM 1383 C C . PRO B 1 43 ? 8.914 6.352 10.32 1 98.88 43 PRO B C 1
ATOM 1385 O O . PRO B 1 43 ? 7.957 6.207 11.078 1 98.88 43 PRO B O 1
ATOM 1388 N N . ASP B 1 44 ? 9.859 7.32 10.516 1 98.75 44 ASP B N 1
ATOM 1389 C CA . ASP B 1 44 ? 9.82 8.219 11.664 1 98.75 44 ASP B CA 1
ATOM 1390 C C . ASP B 1 44 ? 8.641 9.18 11.578 1 98.75 44 ASP B C 1
ATOM 1392 O O . ASP B 1 44 ? 8.242 9.781 12.578 1 98.75 44 ASP B O 1
ATOM 1396 N N . ILE B 1 45 ? 8.125 9.391 10.375 1 98.88 45 ILE B N 1
ATOM 1397 C CA . ILE B 1 45 ? 6.957 10.234 10.148 1 98.88 45 ILE B CA 1
ATOM 1398 C C . ILE B 1 45 ? 5.684 9.398 10.211 1 98.88 45 ILE B C 1
ATOM 1400 O O . ILE B 1 45 ? 4.668 9.836 10.758 1 98.88 45 ILE B O 1
ATOM 1404 N N . ALA B 1 46 ? 5.727 8.195 9.633 1 98.94 46 ALA B N 1
ATOM 1405 C CA . ALA B 1 46 ? 4.566 7.312 9.547 1 98.94 46 ALA B CA 1
ATOM 1406 C C . ALA B 1 46 ? 4.027 6.98 10.938 1 98.94 46 ALA B C 1
ATOM 1408 O O . ALA B 1 46 ? 2.814 6.961 11.148 1 98.94 46 ALA B O 1
ATOM 1409 N N . VAL B 1 47 ? 4.898 6.754 11.906 1 98.88 47 VAL B N 1
ATOM 1410 C CA . VAL B 1 47 ? 4.539 6.223 13.211 1 98.88 47 VAL B CA 1
ATOM 1411 C C . VAL B 1 47 ? 3.699 7.246 13.977 1 98.88 47 VAL B C 1
ATOM 1413 O O . VAL B 1 47 ? 2.598 6.934 14.438 1 98.88 47 VAL B O 1
ATOM 1416 N N . PRO B 1 48 ? 4.18 8.523 14.109 1 98.94 48 PRO B N 1
ATOM 1417 C CA . PRO B 1 48 ? 3.34 9.461 14.859 1 98.94 48 PRO B CA 1
ATOM 1418 C C . PRO B 1 48 ? 2.004 9.734 14.18 1 98.94 48 PRO B C 1
ATOM 1420 O O . PRO B 1 48 ? 0.99 9.93 14.852 1 98.94 48 PRO B O 1
ATOM 1423 N N . VAL B 1 49 ? 1.907 9.781 12.828 1 98.94 49 VAL B N 1
ATOM 1424 C CA . VAL B 1 49 ? 0.643 9.977 12.133 1 98.94 49 VAL B CA 1
ATOM 1425 C C . VAL B 1 49 ? -0.29 8.797 12.406 1 98.94 49 VAL B C 1
ATOM 1427 O O . VAL B 1 49 ? -1.467 8.992 12.719 1 98.94 49 VAL B O 1
ATOM 1430 N N . ALA B 1 50 ? 0.248 7.59 12.289 1 98.94 50 ALA B N 1
ATOM 1431 C CA . ALA B 1 50 ? -0.534 6.383 12.555 1 98.94 50 ALA B CA 1
ATOM 1432 C C . ALA B 1 50 ? -1.06 6.367 13.984 1 98.94 50 ALA B C 1
ATOM 1434 O O . ALA B 1 50 ? -2.227 6.047 14.219 1 98.94 50 ALA B O 1
ATOM 1435 N N . ASN B 1 51 ? -0.218 6.703 14.906 1 98.94 51 ASN B N 1
ATOM 1436 C CA . ASN B 1 51 ? -0.612 6.73 16.312 1 98.94 51 ASN B CA 1
ATOM 1437 C C . ASN B 1 51 ? -1.724 7.746 16.562 1 98.94 51 ASN B C 1
ATOM 1439 O O . ASN B 1 51 ? -2.627 7.496 17.359 1 98.94 51 ASN B O 1
ATOM 1443 N N . ALA B 1 52 ? -1.634 8.914 15.906 1 98.94 52 ALA B N 1
ATOM 1444 C CA . ALA B 1 52 ? -2.682 9.922 16.031 1 98.94 52 ALA B CA 1
ATOM 1445 C C . ALA B 1 52 ? -4.027 9.383 15.555 1 98.94 52 ALA B C 1
ATOM 1447 O O . ALA B 1 52 ? -5.066 9.68 16.156 1 98.94 52 ALA B O 1
ATOM 1448 N N . VAL B 1 53 ? -4.02 8.578 14.555 1 98.94 53 VAL B N 1
ATOM 1449 C CA . VAL B 1 53 ? -5.25 8.023 14 1 98.94 53 VAL B CA 1
ATOM 1450 C C . VAL B 1 53 ? -5.793 6.941 14.93 1 98.94 53 VAL B C 1
ATOM 1452 O O . VAL B 1 53 ? -6.973 6.961 15.289 1 98.94 53 VAL B O 1
ATOM 1455 N N . VAL B 1 54 ? -4.941 5.984 15.383 1 98.62 54 VAL B N 1
ATOM 1456 C CA . VAL B 1 54 ? -5.383 4.832 16.156 1 98.62 54 VAL B CA 1
ATOM 1457 C C . VAL B 1 54 ? -5.848 5.285 17.531 1 98.62 54 VAL B C 1
ATOM 1459 O O . VAL B 1 54 ? -6.785 4.719 18.109 1 98.62 54 VAL B O 1
ATOM 1462 N N . SER B 1 55 ? -5.211 6.348 18.047 1 98.62 55 SER B N 1
ATOM 1463 C CA . SER B 1 55 ? -5.562 6.836 19.375 1 98.62 55 SER B CA 1
ATOM 1464 C C . SER B 1 55 ? -6.852 7.648 19.344 1 98.62 55 SER B C 1
ATOM 1466 O O . SER B 1 55 ? -7.43 7.949 20.391 1 98.62 55 SER B O 1
ATOM 1468 N N . GLY B 1 56 ? -7.297 8.055 18.156 1 98.62 56 GLY B N 1
ATOM 1469 C CA . GLY B 1 56 ? -8.492 8.883 18.031 1 98.62 56 GLY B CA 1
ATOM 1470 C C . GLY B 1 56 ? -8.188 10.367 18.062 1 98.62 56 GLY B C 1
ATOM 1471 O O . GLY B 1 56 ? -9.102 11.195 17.953 1 98.62 56 GLY B O 1
ATOM 1472 N N . GLN B 1 57 ? -6.957 10.734 18.172 1 98.75 57 GLN B N 1
ATOM 1473 C CA . GLN B 1 57 ? -6.551 12.133 18.094 1 98.75 57 GLN B CA 1
ATOM 1474 C C . GLN B 1 57 ? -6.875 12.727 16.734 1 98.75 57 GLN B C 1
ATOM 1476 O O . GLN B 1 57 ? -7.199 13.914 16.625 1 98.75 57 GLN B O 1
ATOM 1481 N N . ALA B 1 58 ? -6.812 11.977 15.727 1 98.88 58 ALA B N 1
ATOM 1482 C CA . ALA B 1 58 ? -7.203 12.352 14.375 1 98.88 58 ALA B CA 1
ATOM 1483 C C . ALA B 1 58 ? -8.227 11.367 13.805 1 98.88 58 ALA B C 1
ATOM 1485 O O . ALA B 1 58 ? -8.164 10.164 14.086 1 98.88 58 ALA B O 1
ATOM 1486 N N . ASP B 1 59 ? -9.078 11.859 12.992 1 98.88 59 ASP B N 1
ATOM 1487 C CA . ASP B 1 59 ? -10.078 11.023 12.344 1 98.88 59 ASP B CA 1
ATOM 1488 C C . ASP B 1 59 ? -9.484 10.266 11.156 1 98.88 59 ASP B C 1
ATOM 1490 O O . ASP B 1 59 ? -9.906 9.141 10.859 1 98.88 59 ASP B O 1
ATOM 1494 N N . ARG B 1 60 ? -8.57 10.945 10.438 1 98.88 60 ARG B N 1
ATOM 1495 C CA . ARG B 1 60 ? -7.914 10.406 9.25 1 98.88 60 ARG B CA 1
ATOM 1496 C C . ARG B 1 60 ? -6.445 10.812 9.203 1 98.88 60 ARG B C 1
ATOM 1498 O O . ARG B 1 60 ? -6.043 11.773 9.859 1 98.88 60 ARG B O 1
ATOM 1505 N N . GLY B 1 61 ? -5.707 10.078 8.492 1 98.94 61 GLY B N 1
ATOM 1506 C CA . GLY B 1 61 ? -4.316 10.43 8.242 1 98.94 61 GLY B CA 1
ATOM 1507 C C . GLY B 1 61 ? -3.99 10.547 6.77 1 98.94 61 GLY B C 1
ATOM 1508 O O . GLY B 1 61 ? -4.641 9.922 5.93 1 98.94 61 GLY B O 1
ATOM 1509 N N . ILE B 1 62 ? -3.025 11.328 6.414 1 99 62 ILE B N 1
ATOM 1510 C CA . ILE B 1 62 ? -2.467 11.438 5.07 1 99 62 ILE B CA 1
ATOM 1511 C C . ILE B 1 62 ? -0.941 11.438 5.148 1 99 62 ILE B C 1
ATOM 1513 O O . ILE B 1 62 ? -0.349 12.25 5.871 1 99 62 ILE B O 1
ATOM 1517 N N . LEU B 1 63 ? -0.351 10.555 4.473 1 99 63 LEU B N 1
ATOM 1518 C CA . LEU B 1 63 ? 1.099 10.391 4.43 1 99 63 LEU B CA 1
ATOM 1519 C C . LEU B 1 63 ? 1.62 10.516 3.004 1 99 63 LEU B C 1
ATOM 1521 O O . LEU B 1 63 ? 1.029 9.969 2.072 1 99 63 LEU B O 1
ATOM 1525 N N . ILE B 1 64 ? 2.721 11.273 2.844 1 98.94 64 ILE B N 1
ATOM 1526 C CA . ILE B 1 64 ? 3.271 11.547 1.52 1 98.94 64 ILE B CA 1
ATOM 1527 C C . ILE B 1 64 ? 4.781 11.312 1.531 1 98.94 64 ILE B C 1
ATOM 1529 O O . ILE B 1 64 ? 5.473 11.734 2.461 1 98.94 64 ILE B O 1
ATOM 1533 N N . CYS B 1 65 ? 5.277 10.641 0.619 1 98.81 65 CYS B N 1
ATOM 1534 C CA . CYS B 1 65 ? 6.707 10.539 0.346 1 98.81 65 CYS B CA 1
ATOM 1535 C C . CYS B 1 65 ? 6.977 10.531 -1.154 1 98.81 65 CYS B C 1
ATOM 1537 O O . CYS B 1 65 ? 6.207 11.109 -1.928 1 98.81 65 CYS B O 1
ATOM 1539 N N . GLY B 1 66 ? 8.117 10.086 -1.596 1 98.69 66 GLY B N 1
ATOM 1540 C CA . GLY B 1 66 ? 8.414 10.102 -3.02 1 98.69 66 GLY B CA 1
ATOM 1541 C C . GLY B 1 66 ? 7.422 9.305 -3.844 1 98.69 66 GLY B C 1
ATOM 1542 O O . GLY B 1 66 ? 6.91 9.789 -4.852 1 98.69 66 GLY B O 1
ATOM 1543 N N . THR B 1 67 ? 7.066 8.102 -3.34 1 98.88 67 THR B N 1
ATOM 1544 C CA . THR B 1 67 ? 6.168 7.234 -4.098 1 98.88 67 THR B CA 1
ATOM 1545 C C . THR B 1 67 ? 4.902 6.938 -3.303 1 98.88 67 THR B C 1
ATOM 1547 O O . THR B 1 67 ? 3.908 6.465 -3.861 1 98.88 67 THR B O 1
ATOM 1550 N N . GLY B 1 68 ? 4.914 7.188 -2.084 1 98.94 68 GLY B N 1
ATOM 1551 C CA . GLY B 1 68 ? 3.824 6.793 -1.204 1 98.94 68 GLY B CA 1
ATOM 1552 C C . GLY B 1 68 ? 3.896 5.34 -0.774 1 98.94 68 GLY B C 1
ATOM 1553 O O . GLY B 1 68 ? 3.102 4.891 0.053 1 98.94 68 GLY B O 1
ATOM 1554 N N . ILE B 1 69 ? 4.875 4.598 -1.273 1 98.94 69 ILE B N 1
ATOM 1555 C CA . ILE B 1 69 ? 4.953 3.156 -1.068 1 98.94 69 ILE B CA 1
ATOM 1556 C C . ILE B 1 69 ? 5.586 2.861 0.29 1 98.94 69 ILE B C 1
ATOM 1558 O O . ILE B 1 69 ? 4.961 2.234 1.149 1 98.94 69 ILE B O 1
ATOM 1562 N N . GLY B 1 70 ? 6.84 3.344 0.53 1 98.94 70 GLY B N 1
ATOM 1563 C CA . GLY B 1 70 ? 7.547 3.041 1.764 1 98.94 70 GLY B CA 1
ATOM 1564 C C . GLY B 1 70 ? 6.805 3.498 3.006 1 98.94 70 GLY B C 1
ATOM 1565 O O . GLY B 1 70 ? 6.664 2.738 3.967 1 98.94 70 GLY B O 1
ATOM 1566 N N . ILE B 1 71 ? 6.316 4.742 2.951 1 98.94 71 ILE B N 1
ATOM 1567 C CA . ILE B 1 71 ? 5.641 5.324 4.102 1 98.94 71 ILE B CA 1
ATOM 1568 C C . ILE B 1 71 ? 4.328 4.59 4.359 1 98.94 71 ILE B C 1
ATOM 1570 O O . ILE B 1 71 ? 3.9 4.449 5.508 1 98.94 71 ILE B O 1
ATOM 1574 N N . GLY B 1 72 ? 3.678 4.059 3.33 1 98.94 72 GLY B N 1
ATOM 1575 C CA . GLY B 1 72 ? 2.49 3.23 3.459 1 98.94 72 GLY B CA 1
ATOM 1576 C C . GLY B 1 72 ? 2.777 1.862 4.051 1 98.94 72 GLY B C 1
ATOM 1577 O O . GLY B 1 72 ? 2.014 1.366 4.883 1 98.94 72 GLY B O 1
ATOM 1578 N N . ILE B 1 73 ? 3.861 1.209 3.615 1 99 73 ILE B N 1
ATOM 1579 C CA . ILE B 1 73 ? 4.277 -0.067 4.188 1 99 73 ILE B CA 1
ATOM 1580 C C . ILE B 1 73 ? 4.516 0.093 5.688 1 99 73 ILE B C 1
ATOM 1582 O O . ILE B 1 73 ? 4.02 -0.703 6.488 1 99 73 ILE B O 1
ATOM 1586 N N . ALA B 1 74 ? 5.242 1.162 6.094 1 98.94 74 ALA B N 1
ATOM 1587 C CA . ALA B 1 74 ? 5.531 1.425 7.504 1 98.94 74 ALA B CA 1
ATOM 1588 C C . ALA B 1 74 ? 4.242 1.603 8.305 1 98.94 74 ALA B C 1
ATOM 1590 O O . ALA B 1 74 ? 4.078 1.008 9.367 1 98.94 74 ALA B O 1
ATOM 1591 N N . ALA B 1 75 ? 3.355 2.406 7.762 1 98.94 75 ALA B N 1
ATOM 1592 C CA . ALA B 1 75 ? 2.102 2.684 8.461 1 98.94 75 ALA B CA 1
ATOM 1593 C C . ALA B 1 75 ? 1.293 1.405 8.656 1 98.94 75 ALA B C 1
ATOM 1595 O O . ALA B 1 75 ? 0.681 1.21 9.711 1 98.94 75 ALA B O 1
ATOM 1596 N N . ASN B 1 76 ? 1.284 0.507 7.691 1 98.94 76 ASN B N 1
ATOM 1597 C CA . ASN B 1 76 ? 0.449 -0.689 7.738 1 98.94 76 ASN B CA 1
ATOM 1598 C C . ASN B 1 76 ? 1.004 -1.726 8.711 1 98.94 76 ASN B C 1
ATOM 1600 O O . ASN B 1 76 ? 0.343 -2.723 9.008 1 98.94 76 ASN B O 1
ATOM 1604 N N . LYS B 1 77 ? 2.213 -1.499 9.211 1 98.81 77 LYS B N 1
ATOM 1605 C CA . LYS B 1 77 ? 2.74 -2.373 10.258 1 98.81 77 LYS B CA 1
ATOM 1606 C C . LYS B 1 77 ? 2.098 -2.066 11.602 1 98.81 77 LYS B C 1
ATOM 1608 O O . LYS B 1 77 ? 2.205 -2.857 12.547 1 98.81 77 LYS B O 1
ATOM 1613 N N . ILE B 1 78 ? 1.475 -0.938 11.75 1 98.75 78 ILE B N 1
ATOM 1614 C CA . ILE B 1 78 ? 0.886 -0.502 13.008 1 98.75 78 ILE B CA 1
ATOM 1615 C C . ILE B 1 78 ? -0.542 -1.032 13.125 1 98.75 78 ILE B C 1
ATOM 1617 O O . ILE B 1 78 ? -1.364 -0.816 12.227 1 98.75 78 ILE B O 1
ATOM 1621 N N . ALA B 1 79 ? -0.852 -1.715 14.258 1 98.44 79 ALA B N 1
ATOM 1622 C CA . ALA B 1 79 ? -2.182 -2.271 14.492 1 98.44 79 ALA B CA 1
ATOM 1623 C C . ALA B 1 79 ? -3.252 -1.187 14.422 1 98.44 79 ALA B C 1
ATOM 1625 O O . ALA B 1 79 ? -3.072 -0.091 14.961 1 98.44 79 ALA B O 1
ATOM 1626 N N . GLY B 1 80 ? -4.336 -1.484 13.703 1 98.69 80 GLY B N 1
ATOM 1627 C CA . GLY B 1 80 ? -5.457 -0.567 13.594 1 98.69 80 GLY B CA 1
ATOM 1628 C C . GLY B 1 80 ? -5.41 0.295 12.352 1 98.69 80 GLY B C 1
ATOM 1629 O O . GLY B 1 80 ? -6.391 0.963 12.016 1 98.69 80 GLY B O 1
ATOM 1630 N N . ILE B 1 81 ? -4.273 0.277 11.656 1 98.94 81 ILE B N 1
ATOM 1631 C CA . ILE B 1 81 ? -4.113 1.149 10.5 1 98.94 81 ILE B CA 1
ATOM 1632 C C . ILE B 1 81 ? -4.434 0.376 9.219 1 98.94 81 ILE B C 1
ATOM 1634 O O . ILE B 1 81 ? -4.039 -0.782 9.078 1 98.94 81 ILE B O 1
ATOM 1638 N N . ARG B 1 82 ? -5.113 0.954 8.367 1 99 82 ARG B N 1
ATOM 1639 C CA . ARG B 1 82 ? -5.324 0.568 6.973 1 99 82 ARG B CA 1
ATOM 1640 C C . ARG B 1 82 ? -4.938 1.698 6.027 1 99 82 ARG B C 1
ATOM 1642 O O . ARG B 1 82 ? -5.77 2.533 5.668 1 99 82 ARG B O 1
ATOM 1649 N N . ALA B 1 83 ? -3.678 1.748 5.656 1 99 83 ALA B N 1
ATOM 1650 C CA . ALA B 1 83 ? -3.133 2.775 4.773 1 99 83 ALA B CA 1
ATOM 1651 C C . ALA B 1 83 ? -3.262 2.367 3.309 1 99 83 ALA B C 1
ATOM 1653 O O . ALA B 1 83 ? -2.836 1.275 2.922 1 99 83 ALA B O 1
ATOM 1654 N N . ALA B 1 84 ? -3.854 3.199 2.508 1 99 84 ALA B N 1
ATOM 1655 C CA . ALA B 1 84 ? -4.113 2.91 1.1 1 99 84 ALA B CA 1
ATOM 1656 C C . ALA B 1 84 ? -3.35 3.869 0.191 1 99 84 ALA B C 1
ATOM 1658 O O . ALA B 1 84 ? -3.488 5.09 0.309 1 99 84 ALA B O 1
ATOM 1659 N N . LEU B 1 85 ? -2.564 3.348 -0.69 1 99 85 LEU B N 1
ATOM 1660 C CA . LEU B 1 85 ? -1.909 4.152 -1.715 1 99 85 LEU B CA 1
ATOM 1661 C C . LEU B 1 85 ? -2.852 4.418 -2.885 1 99 85 LEU B C 1
ATOM 1663 O O . LEU B 1 85 ? -3.393 3.482 -3.477 1 99 85 LEU B O 1
ATOM 1667 N N . CYS B 1 86 ? -3.066 5.668 -3.205 1 98.94 86 CYS B N 1
ATOM 1668 C CA . CYS B 1 86 ? -3.934 6.031 -4.316 1 98.94 86 CYS B CA 1
ATOM 1669 C C . CYS B 1 86 ? -3.256 7.055 -5.223 1 98.94 86 CYS B C 1
ATOM 1671 O O . CYS B 1 86 ? -2.811 8.102 -4.758 1 98.94 86 CYS B O 1
ATOM 1673 N N . HIS B 1 87 ? -3.18 6.703 -6.492 1 98.94 87 HIS B N 1
ATOM 1674 C CA . HIS B 1 87 ? -2.693 7.625 -7.512 1 98.94 87 HIS B CA 1
ATOM 1675 C C . HIS B 1 87 ? -3.713 7.793 -8.633 1 98.94 87 HIS B C 1
ATOM 1677 O O . HIS B 1 87 ? -3.355 8.172 -9.75 1 98.94 87 HIS B O 1
ATOM 1683 N N . ASP B 1 88 ? -4.969 7.41 -8.344 1 98.81 88 ASP B N 1
ATOM 1684 C CA . ASP B 1 88 ? -6.109 7.625 -9.227 1 98.81 88 ASP B CA 1
ATOM 1685 C C . ASP B 1 88 ? -7.402 7.762 -8.422 1 98.81 88 ASP B C 1
ATOM 1687 O O . ASP B 1 88 ? -7.465 7.359 -7.262 1 98.81 88 ASP B O 1
ATOM 1691 N N . THR B 1 89 ? -8.414 8.359 -9.086 1 98.81 89 THR B N 1
ATOM 1692 C CA . THR B 1 89 ? -9.641 8.68 -8.352 1 98.81 89 THR B CA 1
ATOM 1693 C C . THR B 1 89 ? -10.461 7.422 -8.109 1 98.81 89 THR B C 1
ATOM 1695 O O . THR B 1 89 ? -11.219 7.348 -7.137 1 98.81 89 THR B O 1
ATOM 1698 N N . PHE B 1 90 ? -10.344 6.387 -8.93 1 98.88 90 PHE B N 1
ATOM 1699 C CA . PHE B 1 90 ? -11.023 5.117 -8.695 1 98.88 90 PHE B CA 1
ATOM 1700 C C . PHE B 1 90 ? -10.555 4.48 -7.391 1 98.88 90 PHE B C 1
ATOM 1702 O O . PHE B 1 90 ? -11.367 4.078 -6.559 1 98.88 90 PHE B O 1
ATOM 1709 N N . SER B 1 91 ? -9.227 4.449 -7.223 1 98.94 91 SER B N 1
ATOM 1710 C CA . SER B 1 91 ? -8.633 3.893 -6.012 1 98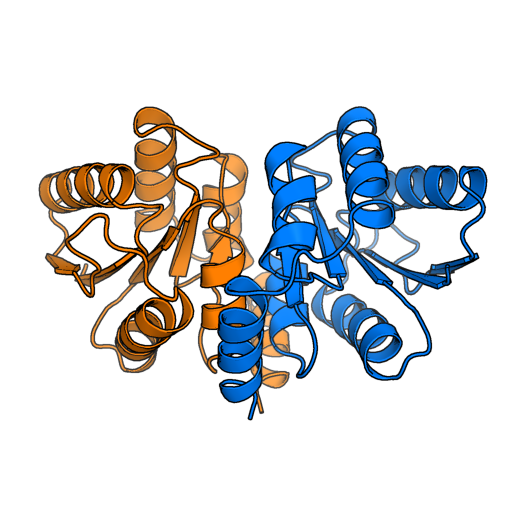.94 91 SER B CA 1
ATOM 1711 C C . SER B 1 91 ? -9.039 4.688 -4.777 1 98.94 91 SER B C 1
ATOM 1713 O O . SER B 1 91 ? -9.242 4.117 -3.703 1 98.94 91 SER B O 1
ATOM 1715 N N . ALA B 1 92 ? -9.148 6 -4.965 1 98.94 92 ALA B N 1
ATOM 1716 C CA . ALA B 1 92 ? -9.523 6.855 -3.844 1 98.94 92 ALA B CA 1
ATOM 1717 C C . ALA B 1 92 ? -10.93 6.52 -3.346 1 98.94 92 ALA B C 1
ATOM 1719 O O . ALA B 1 92 ? -11.164 6.43 -2.137 1 98.94 92 ALA B O 1
ATOM 1720 N N . HIS B 1 93 ? -11.883 6.293 -4.293 1 98.88 93 HIS B N 1
ATOM 1721 C CA . HIS B 1 93 ? -13.227 5.871 -3.92 1 98.88 93 HIS B CA 1
ATOM 1722 C C . HIS B 1 93 ? -13.211 4.488 -3.27 1 98.88 93 HIS B C 1
ATOM 1724 O O . HIS B 1 93 ? -13.758 4.305 -2.184 1 98.88 93 HIS B O 1
ATOM 1730 N N . ALA B 1 94 ? -12.539 3.609 -3.879 1 98.88 94 ALA B N 1
ATOM 1731 C CA . ALA B 1 94 ? -12.594 2.199 -3.5 1 98.88 94 ALA B CA 1
ATOM 1732 C C . ALA B 1 94 ? -11.953 1.974 -2.135 1 98.88 94 ALA B C 1
ATOM 1734 O O . ALA B 1 94 ? -12.445 1.166 -1.339 1 98.88 94 ALA B O 1
ATOM 1735 N N . CYS B 1 95 ? -10.812 2.67 -1.855 1 98.94 95 CYS B N 1
ATOM 1736 C CA . CYS B 1 95 ? -10.109 2.408 -0.604 1 98.94 95 CYS B CA 1
ATOM 1737 C C . CYS B 1 95 ? -10.984 2.758 0.594 1 98.94 95 CYS B C 1
ATOM 1739 O O . CYS B 1 95 ? -10.93 2.086 1.626 1 98.94 95 CYS B O 1
ATOM 1741 N N . ARG B 1 96 ? -11.812 3.75 0.441 1 98.94 96 ARG B N 1
ATOM 1742 C CA . ARG B 1 96 ? -12.75 4.117 1.496 1 98.94 96 ARG B CA 1
ATOM 1743 C C . ARG B 1 96 ? -13.945 3.166 1.521 1 98.94 96 ARG B C 1
ATOM 1745 O O . ARG B 1 96 ? -14.25 2.572 2.557 1 98.94 96 ARG B O 1
ATOM 1752 N N . GLU B 1 97 ? -14.539 2.924 0.387 1 98.88 97 GLU B N 1
ATOM 1753 C CA . GLU B 1 97 ? -15.758 2.133 0.281 1 98.88 97 GLU B CA 1
ATOM 1754 C C . GLU B 1 97 ? -15.516 0.683 0.691 1 98.88 97 GLU B C 1
ATOM 1756 O O . GLU B 1 97 ? -16.375 0.059 1.323 1 98.88 97 GLU B O 1
ATOM 1761 N N . HIS B 1 98 ? -14.336 0.191 0.375 1 98.81 98 HIS B N 1
ATOM 1762 C CA . HIS B 1 98 ? -14.125 -1.25 0.465 1 98.81 98 HIS B CA 1
ATOM 1763 C C . HIS B 1 98 ? -13.203 -1.603 1.623 1 98.81 98 HIS B C 1
ATOM 1765 O O . HIS B 1 98 ? -13.305 -2.686 2.201 1 98.81 98 HIS B O 1
ATOM 1771 N N . ASN B 1 99 ? -12.289 -0.679 2.016 1 98.88 99 ASN B N 1
ATOM 1772 C CA . ASN B 1 99 ? -11.266 -1.048 2.98 1 98.88 99 ASN B CA 1
ATOM 1773 C C . ASN B 1 99 ? -11.383 -0.231 4.266 1 98.88 99 ASN B C 1
ATOM 1775 O O . ASN B 1 99 ? -10.625 -0.448 5.215 1 98.88 99 ASN B O 1
ATOM 1779 N N . ASP B 1 100 ? -12.406 0.72 4.258 1 98.88 100 ASP B N 1
ATOM 1780 C CA . ASP B 1 100 ? -12.453 1.654 5.379 1 98.88 100 ASP B CA 1
ATOM 1781 C C . ASP B 1 100 ? -11.062 2.195 5.699 1 98.88 100 ASP B C 1
ATOM 1783 O O . ASP B 1 100 ? -10.664 2.252 6.863 1 98.88 100 ASP B O 1
ATOM 1787 N N . ALA B 1 101 ? -10.336 2.504 4.617 1 98.94 101 ALA B N 1
ATOM 1788 C CA . ALA B 1 101 ? -8.992 3.049 4.809 1 98.94 101 ALA B CA 1
ATOM 1789 C C . ALA B 1 101 ? -9.023 4.277 5.711 1 98.94 101 ALA B C 1
ATOM 1791 O O . ALA B 1 101 ? -9.859 5.164 5.535 1 98.94 101 ALA B O 1
ATOM 1792 N N . ASN B 1 102 ? -8.102 4.27 6.664 1 98.94 102 ASN B N 1
ATOM 1793 C CA . ASN B 1 102 ? -8.086 5.395 7.594 1 98.94 102 ASN B CA 1
ATOM 1794 C C . ASN B 1 102 ? -6.836 6.254 7.41 1 98.94 102 ASN B C 1
ATOM 1796 O O . ASN B 1 102 ? -6.746 7.352 7.965 1 98.94 102 ASN B O 1
ATOM 1800 N N . ILE B 1 103 ? -5.883 5.855 6.605 1 99 103 ILE B N 1
ATOM 1801 C CA . ILE B 1 103 ? -4.766 6.676 6.152 1 99 103 ILE B CA 1
ATOM 1802 C C . ILE B 1 103 ? -4.641 6.582 4.633 1 99 103 ILE B C 1
ATOM 1804 O O . ILE B 1 103 ? -4.715 5.492 4.062 1 99 103 ILE B O 1
ATOM 1808 N N . LEU B 1 104 ? -4.504 7.719 3.973 1 99 104 LEU B N 1
ATOM 1809 C CA . LEU B 1 104 ? -4.188 7.84 2.555 1 99 104 LEU B CA 1
ATOM 1810 C C . LEU B 1 104 ? -2.695 8.094 2.348 1 99 104 LEU B C 1
ATOM 1812 O O . LEU B 1 104 ? -2.104 8.93 3.029 1 99 104 LEU B O 1
ATOM 1816 N N . THR B 1 105 ? -2.096 7.355 1.476 1 99 105 THR B N 1
ATOM 1817 C CA . THR B 1 105 ? -0.714 7.648 1.113 1 99 105 THR B CA 1
ATOM 1818 C C . THR B 1 105 ? -0.61 8.023 -0.362 1 99 105 THR B C 1
ATOM 1820 O O . THR B 1 105 ? -1.399 7.559 -1.186 1 99 105 THR B O 1
ATOM 1823 N N . MET B 1 106 ? 0.335 8.891 -0.719 1 98.94 106 MET B N 1
ATOM 1824 C CA . MET B 1 106 ? 0.588 9.367 -2.078 1 98.94 106 MET B CA 1
ATOM 1825 C C . MET B 1 106 ? 2.072 9.641 -2.291 1 98.94 106 MET B C 1
ATOM 1827 O O . MET B 1 106 ? 2.832 9.75 -1.326 1 98.94 106 MET B O 1
ATOM 1831 N N . GLY B 1 107 ? 2.395 9.719 -3.562 1 98.94 107 GLY B N 1
ATOM 1832 C CA . GLY B 1 107 ? 3.775 10 -3.918 1 98.94 107 GLY B CA 1
ATOM 1833 C C . GLY B 1 107 ? 3.934 11.273 -4.727 1 98.94 107 GLY B C 1
ATOM 1834 O O . GLY B 1 107 ? 3.35 11.406 -5.805 1 98.94 107 GLY B O 1
ATOM 1835 N N . GLU B 1 108 ? 4.793 12.109 -4.281 1 98.88 108 GLU B N 1
ATOM 1836 C CA . GLU B 1 108 ? 4.992 13.383 -4.961 1 98.88 108 GLU B CA 1
ATOM 1837 C C . GLU B 1 108 ? 5.699 13.195 -6.301 1 98.88 108 GLU B C 1
ATOM 1839 O O . GLU B 1 108 ? 5.5 13.977 -7.234 1 98.88 108 GLU B O 1
ATOM 1844 N N . ARG B 1 109 ? 6.523 12.125 -6.41 1 98.88 109 ARG B N 1
ATOM 1845 C CA . ARG B 1 109 ? 7.246 11.891 -7.656 1 98.88 109 ARG B CA 1
ATOM 1846 C C . ARG B 1 109 ? 6.375 11.156 -8.664 1 98.88 109 ARG B C 1
ATOM 1848 O O . ARG B 1 109 ? 6.785 10.945 -9.812 1 98.88 109 ARG B O 1
ATOM 1855 N N . VAL B 1 110 ? 5.16 10.828 -8.32 1 98.88 110 VAL B N 1
ATOM 1856 C CA . VAL B 1 110 ? 4.32 10 -9.18 1 98.88 110 VAL B CA 1
ATOM 1857 C C . VAL B 1 110 ? 3.139 10.82 -9.695 1 98.88 110 VAL B C 1
ATOM 1859 O O . VAL B 1 110 ? 2.801 10.758 -10.875 1 98.88 110 VAL B O 1
ATOM 1862 N N . ILE B 1 111 ? 2.479 11.633 -8.836 1 98.88 111 ILE B N 1
ATOM 1863 C CA . ILE B 1 111 ? 1.321 12.406 -9.273 1 98.88 111 ILE B CA 1
ATOM 1864 C C . ILE B 1 111 ? 1.517 13.883 -8.914 1 98.88 111 ILE B C 1
ATOM 1866 O O . ILE B 1 111 ? 2.227 14.203 -7.961 1 98.88 111 ILE B O 1
ATOM 1870 N N . GLY B 1 112 ? 0.853 14.789 -9.664 1 98.69 112 GLY B N 1
ATOM 1871 C CA . GLY B 1 112 ? 0.888 16.219 -9.398 1 98.69 112 GLY B CA 1
ATOM 1872 C C . GLY B 1 112 ? -0.199 16.688 -8.445 1 98.69 112 GLY B C 1
ATOM 1873 O O . GLY B 1 112 ? -1.089 15.906 -8.094 1 98.69 112 GLY B O 1
ATOM 1874 N N . PRO B 1 113 ? -0.137 17.922 -8.008 1 98.81 113 PRO B N 1
ATOM 1875 C CA . PRO B 1 113 ? -1.032 18.438 -6.969 1 98.81 113 PRO B CA 1
ATOM 1876 C C . PRO B 1 113 ? -2.496 18.453 -7.402 1 98.81 113 PRO B C 1
ATOM 1878 O O . PRO B 1 113 ? -3.393 18.281 -6.574 1 98.81 113 PRO B O 1
ATOM 1881 N N . GLY B 1 114 ? -2.75 18.703 -8.727 1 98.81 114 GLY B N 1
ATOM 1882 C CA . GLY B 1 114 ? -4.137 18.688 -9.172 1 98.81 114 GLY B CA 1
ATOM 1883 C C . GLY B 1 114 ? -4.832 17.375 -8.914 1 98.81 114 GLY B C 1
ATOM 1884 O O . GLY B 1 114 ? -5.91 17.344 -8.312 1 98.81 114 GLY B O 1
ATOM 1885 N N . LEU B 1 115 ? -4.23 16.312 -9.328 1 98.88 115 LEU B N 1
ATOM 1886 C CA . LEU B 1 115 ? -4.781 14.969 -9.117 1 98.88 115 LEU B CA 1
ATOM 1887 C C . LEU B 1 115 ? -4.789 14.617 -7.633 1 98.88 115 LEU B C 1
ATOM 1889 O O . LEU B 1 115 ? -5.766 14.062 -7.125 1 98.88 115 LEU B O 1
ATOM 1893 N N . ALA B 1 116 ? -3.711 14.93 -6.941 1 98.94 116 ALA B N 1
ATOM 1894 C CA . ALA B 1 116 ? -3.611 14.633 -5.516 1 98.94 116 ALA B CA 1
ATOM 1895 C C . ALA B 1 116 ? -4.758 15.273 -4.742 1 98.94 116 ALA B C 1
ATOM 1897 O O . ALA B 1 116 ? -5.359 14.641 -3.871 1 98.94 116 ALA B O 1
ATOM 1898 N N . ASN B 1 117 ? -5.016 16.484 -5.109 1 98.94 117 ASN B N 1
ATOM 1899 C CA . ASN B 1 117 ? -6.082 17.203 -4.414 1 98.94 117 ASN B CA 1
ATOM 1900 C C . ASN B 1 117 ? -7.449 16.594 -4.699 1 98.94 117 ASN B C 1
ATOM 1902 O O . ASN B 1 117 ? -8.305 16.531 -3.812 1 98.94 117 ASN B O 1
ATOM 1906 N N . ASP B 1 118 ? -7.703 16.125 -5.934 1 98.94 118 ASP B N 1
ATOM 1907 C CA . ASP B 1 118 ? -8.93 15.398 -6.242 1 98.94 118 ASP B CA 1
ATOM 1908 C C . ASP B 1 118 ? -9.031 14.133 -5.398 1 98.94 118 ASP B C 1
ATOM 1910 O O . ASP B 1 118 ? -10.102 13.82 -4.863 1 98.94 118 ASP B O 1
ATOM 1914 N N . ILE B 1 119 ? -7.98 13.43 -5.258 1 98.94 119 ILE B N 1
ATOM 1915 C CA . ILE B 1 119 ? -7.922 12.172 -4.52 1 98.94 119 ILE B CA 1
ATOM 1916 C C . ILE B 1 119 ? -8.211 12.43 -3.043 1 98.94 119 ILE B C 1
ATOM 1918 O O . ILE B 1 119 ? -9.008 11.719 -2.43 1 98.94 119 ILE B O 1
ATOM 1922 N N . VAL B 1 120 ? -7.59 13.445 -2.516 1 98.94 120 VAL B N 1
ATOM 1923 C CA . VAL B 1 120 ? -7.789 13.789 -1.113 1 98.94 120 VAL B CA 1
ATOM 1924 C C . VAL B 1 120 ? -9.25 14.148 -0.873 1 98.94 120 VAL B C 1
ATOM 1926 O O . VAL B 1 120 ? -9.852 13.727 0.121 1 98.94 120 VAL B O 1
ATOM 1929 N N . THR B 1 121 ? -9.812 14.922 -1.748 1 98.94 121 THR B N 1
ATOM 1930 C CA . THR B 1 121 ? -11.219 15.297 -1.621 1 98.94 121 THR B CA 1
ATOM 1931 C C . THR B 1 121 ? -12.109 14.055 -1.57 1 98.94 121 THR B C 1
ATOM 1933 O O . THR B 1 121 ? -12.961 13.93 -0.685 1 98.94 121 THR B O 1
ATOM 1936 N N . ILE B 1 122 ? -11.898 13.148 -2.463 1 98.94 122 ILE B N 1
ATOM 1937 C CA . ILE B 1 122 ? -12.688 11.922 -2.531 1 98.94 122 ILE B CA 1
ATOM 1938 C C . ILE B 1 122 ? -12.492 11.109 -1.249 1 98.94 122 ILE B C 1
ATOM 1940 O O . ILE B 1 122 ? -13.469 10.641 -0.654 1 98.94 122 ILE B O 1
ATOM 1944 N N . PHE B 1 123 ? -11.289 10.992 -0.814 1 98.94 123 PHE B N 1
ATOM 1945 C CA . PHE B 1 123 ? -10.945 10.219 0.377 1 98.94 123 PHE B CA 1
ATOM 1946 C C . PHE B 1 123 ? -11.656 10.773 1.604 1 98.94 123 PHE B C 1
ATOM 1948 O O . PHE B 1 123 ? -12.117 10.016 2.457 1 98.94 123 PHE B O 1
ATOM 1955 N N . MET B 1 124 ? -11.719 12.086 1.67 1 98.88 124 MET B N 1
ATOM 1956 C CA . MET B 1 124 ? -12.297 12.734 2.84 1 98.88 124 MET B CA 1
ATOM 1957 C C . MET B 1 124 ? -13.82 12.633 2.824 1 98.88 124 MET B C 1
ATOM 1959 O O . MET B 1 124 ? -14.461 12.641 3.879 1 98.88 124 MET B O 1
ATOM 1963 N N . GLU B 1 125 ? -14.383 12.383 1.682 1 98.5 125 GLU B N 1
ATOM 1964 C CA . GLU B 1 125 ? -15.828 12.531 1.566 1 98.5 125 GLU B CA 1
ATOM 1965 C C . GLU B 1 125 ? -16.516 11.172 1.441 1 98.5 125 GLU B C 1
ATOM 1967 O O . GLU B 1 125 ? -17.719 11.055 1.656 1 98.5 125 GLU B O 1
ATOM 1972 N N . THR B 1 126 ? -15.789 10.195 1.052 1 98.81 126 THR B N 1
ATOM 1973 C CA . THR B 1 126 ? -16.375 8.898 0.738 1 98.81 126 THR B CA 1
ATOM 1974 C C . THR B 1 126 ? -16.594 8.086 2.01 1 98.81 126 THR B C 1
ATOM 1976 O O . THR B 1 126 ? -15.727 8.023 2.873 1 98.81 126 THR B O 1
ATOM 1979 N N . GLU B 1 127 ? -17.703 7.375 2.141 1 98.69 127 GLU B N 1
ATOM 1980 C CA . GLU B 1 127 ? -18.047 6.566 3.305 1 98.69 127 GLU B CA 1
ATOM 1981 C C . GLU B 1 127 ? -17.734 5.09 3.064 1 98.69 127 GLU B C 1
ATOM 1983 O O . GLU B 1 127 ? -17.703 4.637 1.919 1 98.69 127 GLU B O 1
ATOM 1988 N N . PHE B 1 128 ? -17.562 4.367 4.184 1 98.81 128 PHE B N 1
ATOM 1989 C CA . PHE B 1 128 ? -17.375 2.922 4.152 1 98.81 128 PHE B CA 1
ATOM 1990 C C . PHE B 1 128 ? -18.688 2.213 3.834 1 98.81 128 PHE B C 1
ATOM 1992 O O . PHE B 1 128 ? -19.719 2.504 4.441 1 98.81 128 PHE B O 1
ATOM 1999 N N . GLU B 1 129 ? -18.641 1.311 2.936 1 98.44 129 GLU B N 1
ATOM 2000 C CA . GLU B 1 129 ? -19.859 0.659 2.459 1 98.44 129 GLU B CA 1
ATOM 2001 C C . GLU B 1 129 ? -20.344 -0.382 3.459 1 98.44 129 GLU B C 1
ATOM 2003 O O . GLU B 1 129 ? -21.547 -0.626 3.564 1 98.44 129 GLU B O 1
ATOM 2008 N N . GLY B 1 130 ? -19.469 -1.021 4.203 1 97.88 130 GLY B N 1
ATOM 2009 C CA . GLY B 1 130 ? -19.828 -2.078 5.133 1 97.88 130 GLY B CA 1
ATOM 2010 C C . GLY B 1 130 ? -20.172 -3.385 4.449 1 97.88 130 GLY B C 1
ATOM 2011 O O . GLY B 1 130 ? -19.484 -3.811 3.521 1 97.88 130 GLY B O 1
ATOM 2012 N N . GLY B 1 131 ? -21.141 -4.176 4.945 1 96.19 131 GLY B N 1
ATOM 2013 C CA . GLY B 1 131 ? -21.562 -5.43 4.344 1 96.19 131 GLY B CA 1
ATOM 2014 C C . GLY B 1 131 ? -20.453 -6.438 4.195 1 96.19 131 GLY B C 1
ATOM 2015 O O . GLY B 1 131 ? -19.734 -6.727 5.16 1 96.19 131 GLY B O 1
ATOM 2016 N N . ARG B 1 132 ? -20.328 -6.945 3 1 95.19 132 ARG B N 1
ATOM 2017 C CA . ARG B 1 132 ? -19.297 -7.945 2.736 1 95.19 132 ARG B CA 1
ATOM 2018 C C . ARG B 1 132 ? -17.906 -7.375 2.977 1 95.19 132 ARG B C 1
ATOM 2020 O O . ARG B 1 132 ? -16.969 -8.117 3.305 1 95.19 132 ARG B O 1
ATOM 2027 N N . HIS B 1 133 ? -17.688 -6.078 2.828 1 98.06 133 HIS B N 1
ATOM 2028 C CA . HIS B 1 133 ? -16.391 -5.441 3.02 1 98.06 133 HIS B CA 1
ATOM 2029 C C . HIS B 1 133 ? -16.016 -5.402 4.496 1 98.06 133 HIS B C 1
ATOM 2031 O O . HIS B 1 133 ? -14.828 -5.469 4.84 1 98.06 133 HIS B O 1
ATOM 2037 N N . ALA B 1 134 ? -17.016 -5.293 5.363 1 98.38 134 ALA B N 1
ATOM 2038 C CA . ALA B 1 134 ? -16.75 -5.305 6.797 1 98.38 134 ALA B CA 1
ATOM 2039 C C . ALA B 1 134 ? -16.109 -6.621 7.227 1 98.38 134 ALA B C 1
ATOM 2041 O O . ALA B 1 134 ? -15.234 -6.641 8.094 1 98.38 134 ALA B O 1
ATOM 2042 N N . ARG B 1 135 ? -16.562 -7.688 6.645 1 98.12 135 ARG B N 1
ATOM 2043 C CA . ARG B 1 135 ? -15.984 -9 6.918 1 98.12 135 ARG B CA 1
ATOM 2044 C C . ARG B 1 135 ? -14.5 -9.031 6.547 1 98.12 135 ARG B C 1
ATOM 2046 O O . ARG B 1 135 ? -13.68 -9.562 7.297 1 98.12 135 ARG B O 1
ATOM 2053 N N . ARG B 1 136 ? -14.141 -8.523 5.473 1 98.62 136 ARG B N 1
ATOM 2054 C CA . ARG B 1 136 ? -12.758 -8.5 5.004 1 98.62 136 ARG B CA 1
ATOM 2055 C C . ARG B 1 136 ? -11.898 -7.621 5.902 1 98.62 136 ARG B C 1
ATOM 2057 O O . ARG B 1 136 ? -10.766 -7.984 6.234 1 98.62 136 ARG B O 1
ATOM 2064 N N . VAL B 1 137 ? -12.438 -6.484 6.309 1 98.75 137 VAL B N 1
ATOM 2065 C CA . VAL B 1 137 ? -11.727 -5.594 7.219 1 98.75 137 VAL B CA 1
ATOM 2066 C C . VAL B 1 137 ? -11.492 -6.297 8.555 1 98.75 137 VAL B C 1
ATOM 2068 O O . VAL B 1 137 ? -10.422 -6.156 9.156 1 98.75 137 VAL B O 1
ATOM 2071 N N . GLU B 1 138 ? -12.461 -7.098 9 1 98.62 138 GLU B N 1
ATOM 2072 C CA . GLU B 1 138 ? -12.297 -7.867 10.234 1 98.62 138 GLU B CA 1
ATOM 2073 C C . GLU B 1 138 ? -11.188 -8.898 10.086 1 98.62 138 GLU B C 1
ATOM 2075 O O . GLU B 1 138 ? -10.445 -9.164 11.039 1 98.62 138 GLU B O 1
ATOM 2080 N N . LYS B 1 139 ? -11.047 -9.508 8.969 1 98.75 139 LYS B N 1
ATOM 2081 C CA . LYS B 1 139 ? -9.984 -10.469 8.719 1 98.75 139 LYS B CA 1
ATOM 2082 C C . LYS B 1 139 ? -8.609 -9.797 8.742 1 98.75 139 LYS B C 1
ATOM 2084 O O . LYS B 1 139 ? -7.633 -10.383 9.211 1 98.75 139 LYS B O 1
ATOM 2089 N N . ILE B 1 140 ? -8.547 -8.547 8.18 1 98.81 140 ILE B N 1
ATOM 2090 C CA . ILE B 1 140 ? -7.305 -7.789 8.273 1 98.81 140 ILE B CA 1
ATOM 2091 C C . ILE B 1 140 ? -6.945 -7.562 9.734 1 98.81 140 ILE B C 1
ATOM 2093 O O . ILE B 1 140 ? -5.797 -7.766 10.141 1 98.81 140 ILE B O 1
ATOM 2097 N N . LYS B 1 141 ? -7.91 -7.137 10.531 1 98.44 141 LYS B N 1
ATOM 2098 C CA . LYS B 1 141 ? -7.695 -6.883 11.953 1 98.44 141 LYS B CA 1
ATOM 2099 C C . LYS B 1 141 ? -7.18 -8.133 12.664 1 98.44 141 LYS B C 1
ATOM 2101 O O . LYS B 1 141 ? -6.336 -8.039 13.555 1 98.44 141 LYS B O 1
ATOM 2106 N N . ALA B 1 142 ? -7.621 -9.281 12.266 1 98.44 142 ALA B N 1
ATOM 2107 C CA . ALA B 1 142 ? -7.254 -10.547 12.898 1 98.44 142 ALA B CA 1
ATOM 2108 C C . ALA B 1 142 ? -5.793 -10.898 12.625 1 98.44 142 ALA B C 1
ATOM 2110 O O . ALA B 1 142 ? -5.207 -11.719 13.32 1 98.44 142 ALA B O 1
ATOM 2111 N N . LEU B 1 143 ? -5.23 -10.266 11.625 1 98.25 143 LEU B N 1
ATOM 2112 C CA . LEU B 1 143 ? -3.834 -10.523 11.289 1 98.25 143 LEU B CA 1
ATOM 2113 C C . LEU B 1 143 ? -2.898 -9.727 12.195 1 98.25 143 LEU B C 1
ATOM 2115 O O . LEU B 1 143 ? -1.696 -10 12.25 1 98.25 143 LEU B O 1
ATOM 2119 N N . GLU B 1 144 ? -3.494 -8.727 12.805 1 95.56 144 GLU B N 1
ATOM 2120 C CA . GLU B 1 144 ? -2.68 -7.816 13.602 1 95.56 144 GLU B CA 1
ATOM 2121 C C . GLU B 1 144 ? -2.293 -8.453 14.938 1 95.56 144 GLU B C 1
ATOM 2123 O O . GLU B 1 144 ? -3.084 -9.18 15.531 1 95.56 144 GLU B O 1
ATOM 2128 N N . LYS B 1 145 ? -1.073 -8.727 15.148 1 75.75 145 LYS B N 1
ATOM 2129 C CA . LYS B 1 145 ? -0.582 -9.312 16.391 1 75.75 145 LYS B CA 1
ATOM 2130 C C . LYS B 1 145 ? -0.549 -8.273 17.516 1 75.75 145 LYS B C 1
ATOM 2132 O O . LYS B 1 145 ? -0.389 -7.078 17.25 1 75.75 145 LYS B O 1
#

Sequence (290 aa):
MKVAIGCDHGGLHLKASVKELLNALGHEVEDFGCHTAESCDYPDIAVPVANAVVSGQADRGILICGTGIGIGIAANKIAGIRAALCHDTFSAHACREHNDANILTMGERVIGPGLANDIVTIFMETEFEGGRHARRVEKIKALEKMKVAIGCDHGGLHLKASVKELLNALGHEVEDFGCHTAESCDYPDIAVPVANAVVSGQADRGILICGTGIGIGIAANKIAGIRAALCHDTFSAHACREHNDANILTMGERVIGPGLANDIVTIFMETEFEGGRHARRVEKIKALEK

Radius of gyration: 17.31 Å; Cα contacts (8 Å, |Δi|>4): 697; chains: 2; bounding box: 44×46×40 Å

Solvent-accessible surface area (backbone atoms only — not comparable to full-atom values): 14197 Å² total; per-residue (Å²): 98,37,33,23,32,27,19,22,37,49,7,53,68,46,49,53,53,45,51,51,50,40,48,74,73,65,35,46,76,47,78,68,26,58,91,54,76,60,85,61,57,37,52,76,28,25,52,61,35,46,48,32,34,64,73,60,76,11,73,29,25,39,41,27,19,42,64,11,42,65,40,29,38,36,29,20,38,41,72,87,49,34,39,32,68,41,93,46,63,66,46,21,46,43,37,17,31,50,48,56,40,43,25,41,15,29,18,44,76,74,49,54,61,71,62,50,45,53,27,50,53,40,47,72,67,47,60,60,68,44,71,77,32,44,55,46,45,50,53,41,57,68,52,45,124,98,36,33,24,32,28,18,23,36,49,7,52,70,45,49,53,52,44,50,52,50,40,47,74,73,63,35,46,76,46,78,67,26,59,90,53,75,58,86,60,57,36,50,75,28,24,50,62,33,46,48,33,34,64,72,60,75,12,74,30,25,38,39,27,20,42,63,11,42,64,38,28,38,34,29,20,38,40,74,86,48,35,39,33,68,40,94,44,62,68,47,22,46,44,37,18,32,47,46,56,40,42,25,43,16,28,18,44,76,74,49,56,61,73,60,50,46,53,27,50,52,40,47,74,68,46,61,60,66,42,72,77,32,43,55,48,45,50,52,42,57,69,52,46,122

Secondary structure (DSSP, 8-state):
-EEEEEE-GGGHHHHHHHHHHHHHTT-EEEE----SSS---HHHHHHHHHHHHHTTS-SEEEEEESSSHHHHHHHHTSTT--EEE-SSHHHHHHHHHHH---EEEEETTTS-HHHHHHHHHHHHHPPP--THHHHHHHHHHHT--/-EEEEEE-GGGHHHHHHHHHHHHHTT-EEEE----SSS---HHHHHHHHHHHHHTTS-SEEEEEESSSHHHHHHHHTSTT--EEE-SSHHHHHHHHHHH---EEEEETTTS-HHHHHHHHHHHHHPPP--THHHHHHHHHHHT--

Organism: Veillonella parvula (NCBI:txid29466)